Protein AF-A0A965A7M7-F1 (afdb_monomer_lite)

Structure (mmCIF, N/CA/C/O backbone):
data_AF-A0A965A7M7-F1
#
_entry.id   AF-A0A965A7M7-F1
#
loop_
_atom_site.group_PDB
_atom_site.id
_atom_site.type_symbol
_atom_site.label_atom_id
_atom_site.label_alt_id
_atom_site.label_comp_id
_atom_site.label_asym_id
_atom_site.label_entity_id
_atom_site.label_seq_id
_atom_site.pdbx_PDB_ins_code
_atom_site.Cartn_x
_atom_site.Cartn_y
_atom_site.Cartn_z
_atom_site.occupancy
_atom_site.B_iso_or_equiv
_atom_site.auth_seq_id
_atom_site.auth_comp_id
_atom_site.auth_asym_id
_atom_site.auth_atom_id
_atom_site.pdbx_PDB_model_num
ATOM 1 N N . MET A 1 1 ? -12.444 -7.688 14.454 1.00 94.50 1 MET A N 1
ATOM 2 C CA . MET A 1 1 ? -12.669 -6.577 15.402 1.00 94.50 1 MET A CA 1
ATOM 3 C C . MET A 1 1 ? -13.438 -5.497 14.670 1.00 94.50 1 MET A C 1
ATOM 5 O O . MET A 1 1 ? -13.049 -5.168 13.556 1.00 94.50 1 MET A O 1
ATOM 9 N N . THR A 1 2 ? -14.485 -4.946 15.282 1.00 97.31 2 THR A N 1
ATOM 10 C CA . THR A 1 2 ? -15.279 -3.865 14.683 1.00 97.31 2 THR A CA 1
ATOM 11 C C . THR A 1 2 ? -15.224 -2.630 15.573 1.00 97.31 2 THR A C 1
ATOM 13 O O . THR A 1 2 ? -15.642 -2.695 16.726 1.00 97.31 2 THR A O 1
ATOM 16 N N . LEU A 1 3 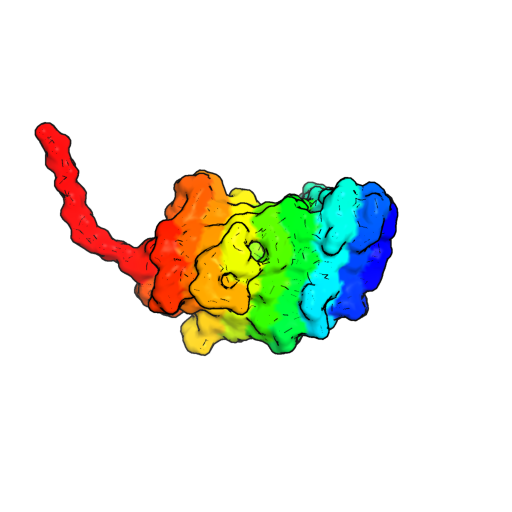? -14.722 -1.513 15.048 1.00 97.81 3 LEU A N 1
ATOM 17 C CA . LEU A 1 3 ? -14.774 -0.209 15.704 1.00 97.81 3 LEU A CA 1
ATOM 18 C C . LEU A 1 3 ? -16.113 0.450 15.362 1.00 97.81 3 LEU A C 1
ATOM 20 O O . LEU A 1 3 ? -16.307 0.966 14.259 1.00 97.81 3 LEU A O 1
ATOM 24 N N . THR A 1 4 ? -17.060 0.376 16.295 1.00 97.69 4 THR A N 1
ATOM 25 C CA . THR A 1 4 ? -18.422 0.880 16.092 1.00 97.69 4 THR A CA 1
ATOM 26 C C . THR A 1 4 ? -18.552 2.359 16.432 1.00 97.69 4 THR A C 1
ATOM 28 O O . THR A 1 4 ? -19.157 3.106 15.667 1.00 97.69 4 THR A O 1
ATOM 31 N N . ASN A 1 5 ? -17.959 2.774 17.553 1.00 97.31 5 ASN A N 1
ATOM 32 C CA . ASN A 1 5 ? -17.913 4.145 18.049 1.00 97.31 5 ASN A CA 1
ATOM 33 C C . ASN A 1 5 ? -16.703 4.324 18.988 1.00 97.31 5 ASN A C 1
ATOM 35 O O . ASN A 1 5 ? -16.236 3.357 19.591 1.00 97.31 5 ASN A O 1
ATOM 39 N N . GLY A 1 6 ? -16.231 5.558 19.150 1.00 98.12 6 GLY A N 1
ATOM 40 C CA . GLY A 1 6 ? -15.140 5.921 20.052 1.00 98.12 6 GLY A CA 1
ATOM 41 C C . GLY A 1 6 ? -13.743 5.748 19.451 1.00 98.12 6 GLY A C 1
ATOM 42 O O . GLY A 1 6 ? -13.564 5.676 18.234 1.00 98.12 6 GLY A O 1
ATOM 43 N N . THR A 1 7 ? -12.738 5.710 20.327 1.00 98.38 7 THR A N 1
ATOM 44 C CA . THR A 1 7 ? -11.323 5.633 19.943 1.00 98.38 7 THR A CA 1
ATOM 45 C C . THR A 1 7 ? -10.733 4.271 20.289 1.00 98.38 7 THR A C 1
ATOM 47 O O . THR A 1 7 ? -10.719 3.887 21.457 1.00 98.38 7 THR A O 1
ATOM 50 N N . LEU A 1 8 ? -10.158 3.583 19.300 1.00 98.44 8 LEU A N 1
ATOM 51 C CA . LEU A 1 8 ? -9.166 2.536 19.541 1.00 98.44 8 LEU A CA 1
ATOM 52 C C . LEU A 1 8 ? -7.789 3.199 19.644 1.00 98.44 8 LEU A C 1
ATOM 54 O O . LEU A 1 8 ? -7.262 3.682 18.645 1.00 98.44 8 LEU A O 1
ATOM 58 N N . ASN A 1 9 ? -7.214 3.242 20.845 1.00 98.38 9 ASN A N 1
ATOM 59 C CA . ASN A 1 9 ? -5.866 3.763 21.073 1.00 98.38 9 ASN A CA 1
ATOM 60 C C . ASN A 1 9 ? -4.882 2.602 21.244 1.00 98.38 9 ASN A C 1
ATOM 62 O O . ASN A 1 9 ? -4.973 1.862 22.221 1.00 98.38 9 ASN A O 1
ATOM 66 N N . LEU A 1 10 ? -3.939 2.459 20.314 1.00 98.69 10 LEU A N 1
ATOM 67 C CA . LEU A 1 10 ? -2.904 1.425 20.378 1.00 98.69 10 LEU A CA 1
ATOM 68 C C . LEU A 1 10 ? -1.842 1.726 21.445 1.00 98.69 10 LEU A C 1
ATOM 70 O O . LEU A 1 10 ? -1.191 0.806 21.936 1.00 98.69 10 LEU A O 1
ATOM 74 N N . ASN A 1 11 ? -1.677 2.997 21.826 1.00 97.94 11 ASN A N 1
ATOM 75 C CA . ASN A 1 11 ? -0.749 3.449 22.866 1.00 97.94 11 ASN A CA 1
ATOM 76 C C . ASN A 1 11 ? 0.680 2.891 22.695 1.00 97.94 11 ASN A C 1
ATOM 78 O O . ASN A 1 11 ? 1.268 2.386 23.649 1.00 97.94 11 ASN A O 1
ATOM 82 N N . GLY A 1 12 ? 1.197 2.882 21.463 1.00 97.50 12 GLY A N 1
ATOM 83 C CA . GLY A 1 12 ? 2.528 2.338 21.166 1.00 97.50 12 GLY A CA 1
ATOM 84 C C . GLY A 1 12 ? 2.607 0.813 21.053 1.00 97.50 12 GLY A C 1
ATOM 85 O O . GLY A 1 12 ? 3.640 0.288 20.654 1.00 97.50 12 GLY A O 1
ATOM 86 N N . ASN A 1 13 ? 1.531 0.082 21.350 1.00 98.62 13 ASN A N 1
ATOM 87 C CA . ASN A 1 13 ? 1.529 -1.380 21.353 1.00 98.62 13 ASN A CA 1
ATOM 88 C C . ASN A 1 13 ? 1.086 -1.978 20.015 1.00 98.62 13 ASN A C 1
ATOM 90 O O . ASN A 1 13 ? 0.529 -1.308 19.141 1.00 98.62 13 ASN A O 1
ATOM 94 N N . THR A 1 14 ? 1.304 -3.287 19.882 1.00 98.69 14 THR A N 1
ATOM 95 C CA . THR A 1 14 ? 0.773 -4.075 18.769 1.00 98.69 14 THR A CA 1
ATOM 96 C C . THR A 1 14 ? -0.617 -4.613 19.106 1.00 98.69 14 THR A C 1
ATOM 98 O O . THR A 1 14 ? -0.803 -5.282 20.119 1.00 98.69 14 THR A O 1
ATOM 101 N N . CYS A 1 15 ? -1.588 -4.366 18.229 1.00 98.56 15 CYS A N 1
ATOM 102 C CA . CYS A 1 15 ? -2.911 -4.977 18.251 1.00 98.56 15 CYS A CA 1
ATOM 103 C C . CYS A 1 15 ? -3.085 -5.836 16.996 1.00 98.56 15 CYS A C 1
ATOM 105 O O . CYS A 1 15 ? -3.151 -5.309 15.886 1.00 98.56 15 CYS A O 1
ATOM 107 N N . THR A 1 16 ? -3.180 -7.154 17.162 1.00 98.50 16 THR A N 1
ATOM 108 C CA . THR A 1 16 ? -3.445 -8.082 16.056 1.00 98.50 16 THR A CA 1
ATOM 109 C C . THR A 1 16 ? -4.929 -8.402 16.000 1.00 98.50 16 THR A C 1
ATOM 111 O O . THR A 1 16 ? -5.486 -8.960 16.947 1.00 98.50 16 THR A O 1
ATOM 114 N N . VAL A 1 17 ? -5.589 -8.062 14.892 1.00 97.69 17 VAL A N 1
ATOM 115 C CA . VAL A 1 17 ? -6.985 -8.459 14.675 1.00 97.69 17 VAL A CA 1
ATOM 116 C C . VAL A 1 17 ? -7.058 -9.900 14.173 1.00 97.69 17 VAL A C 1
ATOM 118 O O . VAL A 1 17 ? -6.119 -10.400 13.567 1.00 97.69 17 VAL A O 1
ATOM 121 N N . GLY A 1 18 ? -8.186 -10.570 14.417 1.00 94.00 18 GLY A N 1
ATOM 122 C CA . GLY A 1 18 ? -8.462 -11.888 13.840 1.00 94.00 18 GLY A CA 1
ATOM 123 C C . GLY A 1 18 ? -8.759 -11.794 12.340 1.00 94.00 18 GLY A C 1
ATOM 124 O O . GLY A 1 18 ? -7.882 -11.535 11.521 1.00 94.00 18 GLY A O 1
ATOM 125 N N . THR A 1 19 ? -10.024 -11.978 11.966 1.00 93.38 19 THR A N 1
ATOM 126 C CA . THR A 1 19 ? -10.451 -12.030 10.556 1.00 93.38 19 THR A CA 1
ATOM 127 C C . THR A 1 19 ? -10.322 -10.701 9.811 1.00 93.38 19 THR A C 1
ATOM 129 O O . THR A 1 19 ? -9.897 -10.680 8.661 1.00 93.38 19 THR A O 1
ATOM 132 N N . ALA A 1 20 ? -10.691 -9.593 10.452 1.00 96.94 20 ALA A N 1
ATOM 133 C CA . ALA A 1 20 ? -10.630 -8.257 9.868 1.00 96.94 20 ALA A CA 1
ATOM 134 C C . ALA A 1 20 ? -10.627 -7.164 10.943 1.00 96.94 20 ALA A C 1
ATOM 136 O O . ALA A 1 20 ? -11.134 -7.368 12.056 1.00 96.94 20 ALA A O 1
ATOM 137 N N . PHE A 1 21 ? -10.118 -5.985 10.588 1.00 98.44 21 PHE A N 1
ATOM 138 C CA . PHE A 1 21 ? -10.474 -4.723 11.235 1.00 98.44 21 PHE A CA 1
ATOM 139 C C . PHE A 1 21 ? -11.608 -4.080 10.434 1.00 98.44 21 PHE A C 1
ATOM 141 O O . PHE A 1 21 ? -11.478 -3.917 9.225 1.00 98.44 21 PHE A O 1
ATOM 148 N N . THR A 1 22 ? -12.725 -3.731 11.066 1.00 98.31 22 THR A N 1
ATOM 149 C CA . THR A 1 22 ? -13.894 -3.168 10.371 1.00 98.31 22 THR A CA 1
ATOM 150 C C . THR A 1 22 ? -14.395 -1.910 11.064 1.00 98.31 22 THR A C 1
ATOM 152 O O . THR A 1 22 ? -14.387 -1.838 12.291 1.00 98.31 22 THR A O 1
ATOM 155 N N . THR A 1 23 ? -14.857 -0.926 10.299 1.00 98.00 23 THR A N 1
ATOM 156 C CA . THR A 1 23 ? -15.494 0.284 10.829 1.00 98.00 23 THR A CA 1
ATOM 157 C C . THR A 1 23 ? -17.012 0.236 10.620 1.00 98.00 23 THR A C 1
ATOM 159 O O . THR A 1 23 ? -17.485 -0.243 9.590 1.00 98.00 23 THR A O 1
ATOM 162 N N . ALA A 1 24 ? -17.791 0.696 11.608 1.00 96.75 24 ALA A N 1
ATOM 163 C CA . ALA A 1 24 ? -19.251 0.846 11.479 1.00 96.75 24 ALA A CA 1
ATOM 164 C C . ALA A 1 24 ? -19.653 2.317 11.246 1.00 96.75 24 ALA A C 1
ATOM 166 O O . ALA A 1 24 ? -18.834 3.133 10.839 1.00 96.75 24 ALA A O 1
ATOM 167 N N . THR A 1 25 ? -20.905 2.695 11.503 1.00 96.56 25 THR A N 1
ATOM 168 C CA . THR A 1 25 ? -21.451 4.024 11.162 1.00 96.56 25 THR A CA 1
ATOM 169 C C . THR A 1 25 ? -21.240 5.121 12.216 1.00 96.56 25 THR A C 1
ATOM 171 O O . THR A 1 25 ? -21.511 6.281 11.921 1.00 96.56 25 THR A O 1
ATOM 174 N N . GLY A 1 26 ? -20.753 4.801 13.423 1.00 96.94 26 GLY A N 1
ATOM 175 C CA . GLY A 1 26 ? -20.561 5.785 14.501 1.00 96.94 26 GLY A CA 1
ATOM 176 C C . GLY A 1 26 ? -19.382 6.742 14.283 1.00 96.94 26 GLY A C 1
ATOM 177 O O . GLY A 1 26 ? -18.749 6.743 13.228 1.00 96.94 26 GLY A O 1
ATOM 178 N N . THR A 1 27 ? -19.040 7.541 15.294 1.00 98.31 27 THR A N 1
ATOM 179 C CA . THR A 1 27 ? -17.832 8.384 15.270 1.00 98.31 27 THR A CA 1
ATOM 180 C C . THR A 1 27 ? -16.655 7.568 15.772 1.00 98.31 27 THR A C 1
ATOM 182 O O . THR A 1 27 ? -16.681 7.070 16.894 1.00 98.31 27 THR A O 1
ATOM 185 N N . LYS A 1 28 ? -15.638 7.381 14.934 1.00 98.25 28 LYS A N 1
ATOM 186 C CA . LYS A 1 28 ? -14.609 6.357 15.121 1.00 98.25 28 LYS A CA 1
ATOM 187 C C . LYS A 1 28 ? -13.237 6.974 14.942 1.00 98.25 28 LYS A C 1
ATOM 189 O O . LYS A 1 28 ? -13.000 7.656 13.951 1.00 98.25 28 LYS A O 1
ATOM 194 N N . ASN A 1 29 ? -12.315 6.652 15.832 1.00 98.62 29 ASN A N 1
ATOM 195 C CA . ASN A 1 29 ? -10.935 7.080 15.697 1.00 98.62 29 ASN A CA 1
ATOM 196 C C . ASN A 1 29 ? -9.964 5.925 15.976 1.00 98.62 29 ASN A C 1
ATOM 198 O O . ASN A 1 29 ? -10.134 5.181 16.941 1.00 98.62 29 ASN A O 1
ATOM 202 N N . LEU A 1 30 ? -8.938 5.779 15.138 1.00 98.62 30 LEU A N 1
ATOM 203 C CA . LEU A 1 30 ? -7.796 4.897 15.390 1.00 98.62 30 LEU A CA 1
ATOM 204 C C . LEU A 1 30 ? -6.576 5.756 15.743 1.00 98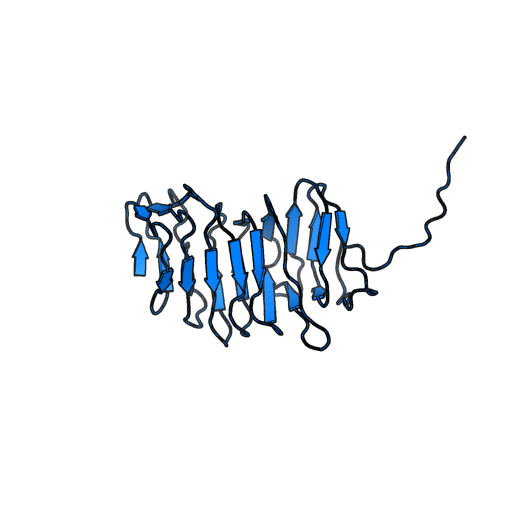.62 30 LEU A C 1
ATOM 206 O O . LEU A 1 30 ? -6.010 6.418 14.873 1.00 98.62 30 LEU A O 1
ATOM 210 N N . THR A 1 31 ? -6.173 5.744 17.012 1.00 98.75 31 THR A N 1
ATOM 211 C CA . THR A 1 31 ? -4.973 6.444 17.487 1.00 98.75 31 THR A CA 1
ATOM 212 C C . THR A 1 31 ? -3.802 5.479 17.590 1.00 98.75 31 THR A C 1
ATOM 214 O O . THR A 1 31 ? -3.908 4.436 18.236 1.00 98.75 31 THR A O 1
ATOM 217 N N . PHE A 1 32 ? -2.668 5.851 17.001 1.00 98.69 32 PHE A N 1
ATOM 218 C CA . PHE A 1 32 ? -1.489 4.998 16.935 1.00 98.69 32 PHE A CA 1
ATOM 219 C C . PHE A 1 32 ? -0.537 5.166 18.127 1.00 98.69 32 PHE A C 1
ATOM 221 O O . PHE A 1 32 ? -0.208 4.177 18.780 1.00 98.69 32 PHE A O 1
ATOM 228 N N . ASN A 1 33 ? -0.080 6.388 18.419 1.00 98.38 33 ASN A N 1
ATOM 229 C CA . ASN A 1 33 ? 0.988 6.672 19.391 1.00 98.38 33 ASN A CA 1
ATOM 230 C C . ASN A 1 33 ? 2.234 5.783 19.178 1.00 98.38 33 ASN A C 1
ATOM 232 O O . ASN A 1 33 ? 2.771 5.226 20.128 1.00 98.38 33 ASN A O 1
ATOM 236 N N . GLY A 1 34 ? 2.636 5.570 17.919 1.00 98.25 34 GLY A N 1
ATOM 237 C CA . GLY A 1 34 ? 3.716 4.648 17.534 1.00 98.25 34 GLY A CA 1
ATOM 238 C C . GLY A 1 34 ? 3.335 3.159 17.487 1.00 98.25 34 GLY A C 1
ATOM 239 O O . GLY A 1 34 ? 4.165 2.324 17.144 1.00 98.25 34 GLY A O 1
ATOM 240 N N . GLY A 1 35 ? 2.090 2.804 17.813 1.00 98.75 35 GLY A N 1
ATOM 241 C CA . GLY A 1 35 ? 1.612 1.422 17.830 1.00 98.75 35 GLY A CA 1
ATOM 242 C C . GLY A 1 35 ? 1.356 0.832 16.443 1.00 98.75 35 GLY A C 1
ATOM 243 O O . GLY A 1 35 ? 1.322 1.537 15.430 1.00 98.75 35 GLY A O 1
ATOM 244 N N . THR A 1 36 ? 1.131 -0.482 16.407 1.00 98.81 36 THR A N 1
ATOM 245 C CA . THR A 1 36 ? 0.897 -1.237 15.167 1.00 98.81 36 THR A CA 1
ATOM 246 C C . THR A 1 36 ? -0.434 -1.978 15.204 1.00 98.81 36 THR A C 1
ATOM 248 O O . THR A 1 36 ? -0.674 -2.792 16.090 1.00 98.81 36 THR A O 1
ATOM 251 N N . LEU A 1 37 ? -1.291 -1.747 14.211 1.00 98.88 37 LEU A N 1
ATOM 252 C CA . LEU A 1 37 ? -2.461 -2.582 13.947 1.00 98.88 37 LEU A CA 1
ATOM 253 C C . LEU A 1 37 ? -2.076 -3.659 12.925 1.00 98.88 37 LEU A C 1
ATOM 255 O O . LEU A 1 37 ? -1.806 -3.342 11.768 1.00 98.88 37 LEU A O 1
ATOM 259 N N . VAL A 1 38 ? -2.060 -4.929 13.324 1.00 98.81 38 VAL A N 1
ATOM 260 C CA . VAL A 1 38 ? -1.747 -6.058 12.435 1.00 98.81 38 VAL A CA 1
ATOM 261 C C . VAL A 1 38 ? -3.039 -6.672 11.906 1.00 98.81 38 VAL A C 1
ATOM 263 O O . VAL A 1 38 ? -3.881 -7.107 12.690 1.00 98.81 38 VAL A O 1
ATOM 266 N N . CYS A 1 39 ? -3.164 -6.748 10.580 1.00 98.62 39 CYS A N 1
ATOM 267 C CA . CYS A 1 39 ? -4.242 -7.419 9.852 1.00 98.62 39 CYS A CA 1
ATOM 268 C C . CYS A 1 39 ? -3.680 -8.684 9.165 1.00 98.62 39 CYS A C 1
ATOM 270 O O . CYS A 1 39 ? -3.160 -8.592 8.047 1.00 98.62 39 CYS A O 1
ATOM 272 N N . PRO A 1 40 ? -3.735 -9.860 9.823 1.00 97.88 40 PRO A N 1
ATOM 273 C CA . PRO A 1 40 ? -3.022 -11.058 9.372 1.00 97.88 40 PRO A CA 1
ATOM 274 C C . PRO A 1 40 ? -3.799 -11.921 8.383 1.00 97.88 40 PRO A C 1
ATOM 276 O O . PRO A 1 40 ? -3.213 -12.745 7.686 1.00 97.88 40 PRO A O 1
ATOM 279 N N . THR A 1 41 ? -5.117 -11.758 8.325 1.00 97.00 41 THR A N 1
ATOM 280 C CA . THR A 1 41 ? -5.980 -12.648 7.552 1.00 97.00 41 THR A CA 1
ATOM 281 C C . THR A 1 41 ? -5.974 -12.282 6.073 1.00 97.00 41 THR A C 1
ATOM 283 O O . THR A 1 41 ? -6.092 -11.115 5.697 1.00 97.00 41 THR A O 1
ATOM 286 N N . ALA A 1 42 ? -5.880 -13.300 5.220 1.00 96.94 42 ALA A N 1
ATOM 287 C CA . ALA A 1 42 ? -6.108 -13.167 3.790 1.00 96.94 42 ALA A CA 1
ATOM 288 C C . ALA A 1 42 ? -7.605 -13.000 3.526 1.00 96.94 42 ALA A C 1
ATOM 290 O O . ALA A 1 42 ? -8.392 -13.925 3.713 1.00 96.94 42 ALA A O 1
ATOM 291 N N . SER A 1 43 ? -8.007 -11.791 3.153 1.00 96.50 43 SER A N 1
ATOM 292 C CA . SER A 1 43 ? -9.405 -11.447 2.924 1.00 96.50 43 SER A CA 1
ATOM 293 C C . SER A 1 43 ? -9.507 -10.230 2.015 1.00 96.50 43 SER A C 1
ATOM 295 O O . SER A 1 43 ? -8.661 -9.333 2.063 1.00 96.50 43 SER A O 1
ATOM 297 N N . THR A 1 44 ? -10.597 -10.156 1.252 1.00 96.38 44 THR A N 1
ATOM 298 C CA . THR A 1 44 ? -10.997 -8.968 0.482 1.00 96.38 44 THR A CA 1
ATOM 299 C C . THR A 1 44 ? -11.400 -7.784 1.371 1.00 96.38 44 THR A C 1
ATOM 301 O O . THR A 1 44 ? -11.660 -6.690 0.874 1.00 96.38 44 THR A O 1
ATOM 304 N N . THR A 1 45 ? -11.431 -7.983 2.689 1.00 97.25 45 THR A N 1
ATOM 305 C CA . THR A 1 45 ? -11.798 -6.988 3.701 1.00 97.25 45 THR A CA 1
ATOM 306 C C . THR A 1 45 ? -10.901 -7.069 4.943 1.00 97.25 45 THR A C 1
ATOM 308 O O . THR A 1 45 ? -11.347 -6.771 6.047 1.00 97.25 45 THR A O 1
ATOM 311 N N . ALA A 1 46 ? -9.631 -7.472 4.796 1.00 98.19 46 ALA A N 1
ATOM 312 C CA . ALA A 1 46 ? -8.699 -7.623 5.925 1.00 98.19 46 ALA A CA 1
ATOM 313 C C . ALA A 1 46 ? -8.579 -6.336 6.771 1.00 98.19 46 ALA A C 1
ATOM 315 O O . ALA A 1 46 ? -8.641 -6.386 8.002 1.00 98.19 46 ALA A O 1
ATOM 316 N N . PHE A 1 47 ? -8.502 -5.182 6.105 1.00 98.75 47 PHE A N 1
ATOM 317 C CA . PHE A 1 47 ? -8.837 -3.885 6.690 1.00 98.75 47 PHE A CA 1
ATOM 318 C C . PHE A 1 47 ? -10.044 -3.327 5.936 1.00 98.75 47 PHE A C 1
ATOM 320 O O . PHE A 1 47 ? -10.008 -3.233 4.710 1.00 98.75 47 PHE A O 1
ATOM 327 N N . ASN A 1 48 ? -11.114 -2.984 6.650 1.00 98.56 48 ASN A N 1
ATOM 328 C CA . ASN A 1 48 ? -12.402 -2.659 6.056 1.00 98.56 48 ASN A CA 1
ATOM 329 C C . ASN A 1 48 ? -13.021 -1.382 6.626 1.00 98.56 48 ASN A C 1
ATO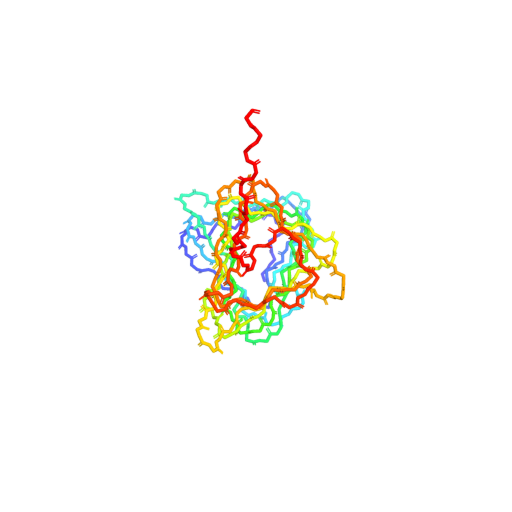M 331 O O . ASN A 1 48 ? -13.818 -1.424 7.564 1.00 98.56 48 ASN A O 1
ATOM 335 N N . ASN A 1 49 ? -12.696 -0.250 6.009 1.00 98.38 49 ASN A N 1
ATOM 336 C CA . ASN A 1 49 ? -13.350 1.027 6.253 1.00 98.38 49 ASN A CA 1
ATOM 337 C C . ASN A 1 49 ? -14.448 1.321 5.212 1.00 98.38 49 ASN A C 1
ATOM 339 O O . ASN A 1 49 ? -14.452 2.367 4.567 1.00 98.38 49 ASN A O 1
ATOM 343 N N . ALA A 1 50 ? -15.386 0.388 5.025 1.00 95.44 50 ALA A N 1
ATOM 344 C CA . ALA A 1 50 ? -16.530 0.577 4.125 1.00 95.44 50 ALA A CA 1
ATOM 345 C C . ALA A 1 50 ? -17.553 1.618 4.629 1.00 95.44 50 ALA A C 1
ATOM 347 O O . ALA A 1 50 ? -18.406 2.052 3.861 1.00 95.44 50 ALA A O 1
ATOM 348 N N . SER A 1 51 ? -17.475 2.035 5.899 1.00 96.88 51 SER A N 1
ATOM 349 C CA . SER A 1 51 ? -18.281 3.118 6.488 1.00 96.88 51 SER A CA 1
ATOM 350 C C . SER A 1 51 ? -17.389 4.303 6.908 1.00 96.88 51 SER A C 1
ATOM 352 O O . SER A 1 51 ? -17.198 4.535 8.108 1.00 96.88 51 SER A O 1
ATOM 354 N N . PRO A 1 52 ? -16.815 5.056 5.946 1.00 97.25 52 PRO A N 1
ATOM 355 C CA . PRO A 1 52 ? -15.781 6.058 6.219 1.00 97.25 52 PRO A CA 1
ATOM 356 C C . PRO A 1 52 ? -16.300 7.324 6.908 1.00 97.25 52 PRO A C 1
ATOM 358 O O . PRO A 1 52 ? -15.508 8.084 7.462 1.00 97.25 52 PRO A O 1
ATOM 361 N N . THR A 1 53 ? -17.612 7.571 6.903 1.00 98.12 53 THR A N 1
ATOM 362 C CA . THR A 1 53 ? -18.205 8.729 7.581 1.00 98.12 53 THR A CA 1
ATOM 363 C C . THR A 1 53 ? -17.785 8.756 9.048 1.00 98.12 53 THR A C 1
ATOM 365 O O . THR A 1 53 ? -17.894 7.749 9.753 1.00 98.12 53 THR A O 1
ATOM 368 N N . ASN A 1 54 ? -17.280 9.907 9.503 1.00 98.00 54 ASN A N 1
ATOM 369 C CA . ASN A 1 54 ? -16.773 10.125 10.861 1.00 98.00 54 ASN A CA 1
ATOM 370 C C . ASN A 1 54 ? -15.668 9.139 11.298 1.00 98.00 54 ASN A C 1
ATOM 372 O O . ASN A 1 54 ? -15.505 8.904 12.496 1.00 98.00 54 ASN A O 1
ATOM 376 N N . PHE A 1 55 ? -14.938 8.531 10.356 1.00 98.62 55 PHE A N 1
ATOM 377 C CA . PHE A 1 55 ? -13.725 7.772 10.649 1.00 98.62 55 PHE A CA 1
ATOM 378 C C . PHE A 1 55 ? -12.497 8.677 10.547 1.00 98.62 55 PHE A C 1
ATOM 380 O O . PHE A 1 55 ? -12.229 9.263 9.499 1.00 98.62 55 PHE A O 1
ATOM 387 N N . THR A 1 56 ? -11.729 8.754 11.627 1.00 98.62 56 THR A N 1
ATOM 388 C CA . THR A 1 56 ? -10.448 9.456 11.670 1.00 98.62 56 THR A CA 1
ATOM 389 C C . THR A 1 56 ? -9.330 8.519 12.099 1.00 98.62 56 THR A C 1
ATOM 391 O O . THR A 1 56 ? -9.541 7.475 12.720 1.00 98.62 56 THR A O 1
ATOM 394 N N . THR A 1 57 ? -8.105 8.921 11.796 1.00 98.75 57 THR A N 1
ATOM 395 C CA . THR A 1 57 ? -6.912 8.307 12.366 1.00 98.75 57 THR A CA 1
ATOM 396 C C . THR A 1 57 ? -6.050 9.387 13.000 1.00 98.75 57 THR A C 1
ATOM 398 O O . THR A 1 57 ? -6.090 10.538 12.572 1.00 98.75 57 THR A O 1
ATOM 401 N N . THR A 1 58 ? -5.273 9.048 14.024 1.00 98.62 58 THR A N 1
ATOM 402 C CA . THR A 1 58 ? -4.419 10.003 14.743 1.00 98.62 58 THR A CA 1
ATOM 403 C C . THR A 1 58 ? -3.043 9.392 14.962 1.00 98.62 58 THR A C 1
ATOM 405 O O . THR A 1 58 ? -2.941 8.354 15.614 1.00 98.62 58 THR A O 1
ATOM 408 N N . ALA A 1 59 ? -1.982 10.037 14.465 1.00 98.12 59 ALA A N 1
ATOM 409 C CA . ALA A 1 59 ? -0.613 9.594 14.738 1.00 98.12 59 ALA A CA 1
ATOM 410 C C . ALA A 1 59 ? -0.321 9.640 16.247 1.00 98.12 59 ALA A C 1
ATOM 412 O O . ALA A 1 59 ? 0.072 8.637 16.830 1.00 98.12 59 ALA A O 1
ATOM 413 N N . GLY A 1 60 ? -0.615 10.765 16.906 1.00 96.69 60 GLY A N 1
ATOM 414 C CA . GLY A 1 60 ? -0.351 10.951 18.333 1.00 96.69 60 GLY A CA 1
ATOM 415 C C . GLY A 1 60 ? 1.125 11.258 18.593 1.00 96.69 60 GLY A C 1
ATOM 416 O O . GLY A 1 60 ? 1.708 12.069 17.881 1.00 96.69 60 GLY A O 1
ATOM 417 N N . THR A 1 61 ? 1.737 10.624 19.595 1.00 95.50 61 THR A N 1
ATOM 418 C CA . THR A 1 61 ? 3.148 10.862 19.976 1.00 95.50 61 THR A CA 1
ATOM 419 C C . THR A 1 61 ? 4.181 10.272 19.008 1.00 95.50 61 THR A C 1
ATOM 421 O O . THR A 1 61 ? 5.367 10.568 19.130 1.00 95.50 61 THR A O 1
ATOM 424 N N . GLY A 1 62 ? 3.757 9.455 18.043 1.00 94.44 62 GLY A N 1
ATOM 425 C CA . GLY A 1 62 ? 4.624 8.885 17.017 1.00 94.44 62 GLY A CA 1
ATOM 426 C C . GLY A 1 62 ? 3.821 8.251 15.887 1.00 94.44 62 GLY A C 1
ATOM 427 O O . GLY A 1 62 ? 2.705 7.771 16.100 1.00 94.44 62 GLY A O 1
ATOM 428 N N . THR A 1 63 ? 4.379 8.235 14.678 1.00 96.31 63 THR A N 1
ATOM 429 C CA . THR A 1 63 ? 3.744 7.589 13.523 1.00 96.31 63 THR A CA 1
ATOM 430 C C . THR A 1 63 ? 3.642 6.086 13.765 1.00 96.31 63 THR A C 1
ATOM 432 O O . THR A 1 63 ? 4.648 5.417 13.983 1.00 96.31 63 THR A O 1
ATOM 435 N N . GLY A 1 64 ? 2.423 5.546 13.749 1.00 98.50 64 GLY A N 1
ATOM 436 C CA . GLY A 1 64 ? 2.212 4.102 13.844 1.00 98.50 64 GLY A CA 1
ATOM 437 C C . GLY A 1 64 ? 2.187 3.402 12.500 1.00 98.50 64 GLY A C 1
ATOM 438 O O . GLY A 1 64 ? 2.483 3.987 11.456 1.00 98.50 64 GLY A O 1
ATOM 439 N N . THR A 1 65 ? 1.764 2.142 12.538 1.00 98.88 65 THR A N 1
ATOM 440 C CA . THR A 1 65 ? 1.689 1.283 11.355 1.00 98.88 65 THR A CA 1
ATOM 441 C C . THR A 1 65 ? 0.360 0.534 11.282 1.00 98.88 65 THR A C 1
ATOM 443 O O . THR A 1 65 ? -0.130 0.013 12.284 1.00 98.88 65 THR A O 1
ATOM 446 N N . ILE A 1 66 ? -0.204 0.416 10.081 1.00 98.88 66 ILE A N 1
ATOM 447 C CA . ILE A 1 66 ? -1.153 -0.653 9.749 1.00 98.88 66 ILE A CA 1
ATOM 448 C C . ILE A 1 66 ? -0.376 -1.699 8.948 1.00 98.88 66 ILE A C 1
ATOM 450 O O . ILE A 1 66 ? 0.078 -1.417 7.842 1.00 98.88 66 ILE A O 1
ATOM 454 N N . SER A 1 67 ? -0.195 -2.895 9.507 1.00 98.81 67 SER A N 1
ATOM 455 C CA . SER A 1 67 ? 0.605 -3.962 8.903 1.00 98.81 67 SER A CA 1
ATOM 456 C C . SER A 1 67 ? -0.287 -5.061 8.341 1.00 98.81 67 SER A C 1
ATOM 458 O O . SER A 1 67 ? -0.976 -5.764 9.079 1.00 98.81 67 SER A O 1
ATOM 460 N N . MET A 1 68 ? -0.272 -5.209 7.019 1.00 98.81 68 MET A N 1
ATOM 461 C CA . MET A 1 68 ? -1.043 -6.215 6.294 1.00 98.81 68 MET A CA 1
ATOM 462 C C . MET A 1 68 ? -0.146 -7.444 6.103 1.00 98.81 68 MET A C 1
ATOM 464 O O . MET A 1 68 ? 0.739 -7.410 5.251 1.00 98.81 68 MET A O 1
ATOM 468 N N . THR A 1 69 ? -0.328 -8.521 6.874 1.00 98.62 69 THR A N 1
ATOM 469 C CA . THR A 1 69 ? 0.691 -9.596 6.978 1.00 98.62 69 THR A CA 1
ATOM 470 C C . THR A 1 69 ? 0.318 -10.925 6.322 1.00 98.62 69 THR A C 1
ATOM 472 O O . THR A 1 69 ? 1.114 -11.860 6.345 1.00 98.62 69 THR A O 1
ATOM 475 N N . ALA A 1 70 ? -0.849 -11.029 5.678 1.00 98.38 70 ALA A N 1
ATOM 476 C CA . ALA A 1 70 ? -1.242 -12.286 5.041 1.00 98.38 70 ALA A CA 1
ATOM 477 C C . ALA A 1 70 ? -0.288 -12.693 3.898 1.00 98.38 70 ALA A C 1
ATOM 479 O O . ALA A 1 70 ? 0.106 -11.863 3.066 1.00 98.38 70 ALA A O 1
ATOM 480 N N . ALA A 1 71 ? 0.045 -13.987 3.853 1.00 97.94 71 ALA A N 1
ATOM 481 C CA . ALA A 1 71 ? 0.893 -14.604 2.829 1.00 97.94 71 ALA A CA 1
ATOM 482 C C . ALA A 1 71 ? 0.175 -14.805 1.483 1.00 97.94 71 ALA A C 1
ATOM 484 O O . ALA A 1 71 ? 0.823 -14.952 0.453 1.00 97.94 71 ALA A O 1
ATOM 485 N N . THR A 1 72 ? -1.156 -14.776 1.479 1.00 98.06 72 THR A N 1
ATOM 486 C CA . THR A 1 72 ? -1.998 -14.806 0.277 1.00 98.06 72 THR A CA 1
ATOM 487 C C . THR A 1 72 ? -2.744 -13.479 0.112 1.00 98.06 72 THR A C 1
ATOM 489 O O . THR A 1 72 ? -2.585 -12.559 0.920 1.00 98.06 72 THR A O 1
ATOM 492 N N . ALA A 1 73 ? -3.473 -13.335 -0.999 1.00 98.31 73 ALA A N 1
ATOM 493 C CA . ALA A 1 73 ? -4.086 -12.072 -1.397 1.00 98.31 73 ALA A CA 1
ATOM 494 C C . ALA A 1 73 ? -4.946 -11.455 -0.280 1.00 98.31 73 ALA A C 1
ATOM 496 O O . ALA A 1 73 ? -5.707 -12.136 0.410 1.00 98.31 73 ALA A O 1
ATOM 497 N N . LYS A 1 74 ? -4.811 -10.141 -0.116 1.00 98.56 74 LYS A N 1
ATOM 498 C CA . LYS A 1 74 ? -5.464 -9.364 0.936 1.00 98.56 74 LYS A CA 1
ATOM 499 C C . LYS A 1 74 ? -5.810 -7.979 0.427 1.00 98.56 74 LYS A C 1
ATOM 501 O O . LYS A 1 74 ? -5.118 -7.431 -0.432 1.00 98.56 74 LYS A O 1
ATOM 506 N N . THR A 1 75 ? -6.841 -7.389 1.006 1.00 98.75 75 THR A N 1
ATOM 507 C CA . THR A 1 75 ? -7.330 -6.087 0.573 1.00 98.75 75 THR A CA 1
ATOM 508 C C . THR A 1 75 ? -7.434 -5.124 1.743 1.00 98.75 75 THR A C 1
ATOM 510 O O . THR A 1 75 ? -7.916 -5.461 2.827 1.00 98.75 75 THR A O 1
ATOM 513 N N . PHE A 1 76 ? -6.978 -3.905 1.489 1.00 98.88 76 PHE A N 1
ATOM 514 C CA . PHE A 1 76 ? -7.194 -2.733 2.313 1.00 98.88 76 PHE A CA 1
ATOM 515 C C . PHE A 1 76 ? -8.310 -1.901 1.675 1.00 98.88 76 PHE A C 1
ATOM 517 O O . PHE A 1 76 ? -8.100 -1.237 0.658 1.00 98.88 76 PHE A O 1
ATOM 524 N N . VAL A 1 77 ? -9.509 -1.957 2.254 1.00 98.75 77 VAL A N 1
ATOM 525 C CA . VAL A 1 77 ? -10.647 -1.127 1.847 1.00 98.75 77 VAL A CA 1
ATOM 526 C C . VAL A 1 77 ? -10.587 0.175 2.630 1.00 98.75 77 VAL A C 1
ATOM 528 O O . VAL A 1 77 ? -11.013 0.233 3.782 1.00 98.75 77 VAL A O 1
ATOM 531 N N . GLY A 1 78 ? -10.000 1.207 2.024 1.00 98.38 78 GLY A N 1
ATOM 532 C CA . GLY A 1 78 ? -9.646 2.429 2.743 1.00 98.38 78 GLY A CA 1
ATOM 533 C C . GLY A 1 78 ? -10.768 3.469 2.853 1.00 98.38 78 GLY A C 1
ATOM 534 O O . GLY A 1 78 ? -10.707 4.350 3.712 1.00 98.38 78 GLY A O 1
ATOM 535 N N . GLY A 1 79 ? -11.804 3.376 2.017 1.00 98.06 79 GLY A N 1
ATOM 536 C CA . GLY A 1 79 ? -12.958 4.283 2.072 1.00 98.06 79 GLY A CA 1
ATOM 537 C C . GLY A 1 79 ? -12.650 5.740 1.700 1.00 98.06 79 GLY A C 1
ATOM 538 O O . GLY A 1 79 ? -13.472 6.613 1.954 1.00 98.06 79 GLY A O 1
ATOM 539 N N . GLY A 1 80 ? -11.477 6.016 1.120 1.00 98.50 80 GLY A N 1
ATOM 540 C CA . GLY A 1 80 ? -11.059 7.364 0.738 1.00 98.50 80 GLY A CA 1
ATOM 541 C C . GLY A 1 80 ? -10.619 8.247 1.910 1.00 98.50 80 GLY A C 1
ATOM 542 O O . GLY A 1 80 ? -10.635 9.469 1.808 1.00 98.50 80 GLY A O 1
ATOM 543 N N . SER A 1 81 ? -10.278 7.641 3.050 1.00 98.69 81 SER A N 1
ATOM 544 C CA . SER A 1 81 ? -9.905 8.362 4.271 1.00 98.69 81 SER A CA 1
ATOM 545 C C . SER A 1 81 ? -8.418 8.737 4.321 1.00 98.69 81 SER A C 1
ATOM 547 O O . SER A 1 81 ? -7.597 8.258 3.532 1.00 98.69 81 SER A O 1
ATOM 549 N N . THR A 1 82 ? -8.074 9.579 5.300 1.00 98.75 82 THR A N 1
ATOM 550 C CA . THR A 1 82 ? -6.689 9.901 5.665 1.00 98.75 82 THR A CA 1
ATOM 551 C C . THR A 1 82 ? -6.195 8.992 6.788 1.00 98.75 82 THR A C 1
ATOM 553 O O . THR A 1 82 ? -6.826 8.865 7.841 1.00 98.75 82 THR A O 1
ATOM 556 N N . TYR A 1 83 ? -5.030 8.395 6.565 1.00 98.81 83 TYR A N 1
ATOM 557 C CA . TYR A 1 83 ? -4.335 7.463 7.438 1.00 98.81 83 TYR A CA 1
ATOM 558 C C . TYR A 1 83 ? -3.022 8.090 7.915 1.00 98.81 83 TYR A C 1
ATOM 560 O O . TYR A 1 83 ? -2.019 8.083 7.203 1.00 98.81 83 TYR A O 1
ATOM 568 N N . ASN A 1 84 ? -3.031 8.617 9.141 1.00 98.56 84 ASN A N 1
ATOM 569 C CA . ASN A 1 84 ? -1.891 9.234 9.826 1.00 98.56 84 ASN A CA 1
ATOM 570 C C . ASN A 1 84 ? -0.912 8.167 10.363 1.00 98.56 84 ASN A C 1
ATOM 572 O O . ASN A 1 84 ? -0.594 8.122 11.553 1.00 98.56 84 ASN A O 1
ATOM 576 N N . CYS A 1 85 ? -0.508 7.247 9.489 1.00 98.75 85 CYS A N 1
ATOM 577 C CA . CYS A 1 85 ? 0.364 6.114 9.773 1.00 98.75 85 CYS A CA 1
ATOM 578 C C . CYS A 1 85 ? 1.079 5.629 8.510 1.00 98.75 85 CYS A C 1
ATOM 580 O O . CYS A 1 85 ? 0.699 5.964 7.385 1.00 98.75 85 CYS A O 1
ATOM 582 N N . THR A 1 86 ? 2.049 4.740 8.705 1.00 98.88 86 THR A N 1
ATOM 583 C CA . THR A 1 86 ? 2.614 3.937 7.620 1.00 98.88 86 THR A CA 1
ATOM 584 C C . THR A 1 86 ? 1.686 2.763 7.295 1.00 98.88 86 THR A C 1
ATOM 586 O O . THR A 1 86 ? 1.302 2.003 8.186 1.00 98.88 86 THR A O 1
ATOM 589 N N . LEU A 1 87 ? 1.331 2.576 6.024 1.00 98.94 87 LEU A N 1
ATOM 590 C CA . LEU A 1 87 ? 0.758 1.317 5.548 1.00 98.94 87 LEU A CA 1
ATOM 591 C C . LEU A 1 87 ? 1.900 0.362 5.184 1.00 98.94 87 LEU A C 1
ATOM 593 O O . LEU A 1 87 ? 2.711 0.674 4.318 1.00 98.94 87 LEU A O 1
ATOM 597 N N . ASN A 1 88 ? 1.958 -0.807 5.815 1.00 98.94 88 ASN A N 1
ATOM 598 C CA . ASN A 1 88 ? 2.998 -1.792 5.547 1.00 98.94 88 ASN A CA 1
ATOM 599 C C . ASN A 1 88 ? 2.457 -3.001 4.772 1.00 98.94 88 ASN A C 1
ATOM 601 O O . ASN A 1 88 ? 1.563 -3.718 5.238 1.00 98.94 88 ASN A O 1
ATOM 605 N N . GLN A 1 89 ? 3.066 -3.267 3.618 1.00 98.75 89 GLN A N 1
ATOM 606 C CA . GLN A 1 89 ? 3.029 -4.564 2.958 1.00 98.75 89 GLN A CA 1
ATOM 607 C C . GLN A 1 89 ? 3.901 -5.535 3.780 1.00 98.75 89 GLN A C 1
ATOM 609 O O . GLN A 1 89 ? 5.116 -5.631 3.605 1.00 98.75 89 GLN A O 1
ATOM 614 N N . GLY A 1 90 ? 3.271 -6.234 4.722 1.00 98.44 90 GLY A N 1
ATOM 615 C CA . GLY A 1 90 ? 3.947 -7.094 5.690 1.00 98.44 90 GLY A CA 1
ATOM 616 C C . GLY A 1 90 ? 3.913 -8.592 5.389 1.00 98.44 90 GLY A C 1
ATOM 617 O O . GLY A 1 90 ? 4.239 -9.375 6.275 1.00 98.44 90 GLY A O 1
ATOM 618 N N . GLY A 1 91 ? 3.481 -9.028 4.204 1.00 98.38 91 GLY A N 1
ATOM 619 C CA . GLY A 1 91 ? 3.361 -10.455 3.876 1.00 98.38 91 GLY A CA 1
ATOM 620 C C . GLY A 1 91 ? 3.277 -10.703 2.374 1.00 98.38 91 GLY A C 1
ATOM 621 O O . GLY A 1 91 ? 2.685 -9.902 1.665 1.00 98.38 91 GLY A O 1
ATOM 622 N N . ALA A 1 92 ? 3.805 -11.823 1.878 1.00 98.19 92 ALA A N 1
ATOM 623 C CA . ALA A 1 92 ? 4.059 -12.046 0.444 1.00 98.19 92 ALA A CA 1
ATOM 624 C C . ALA A 1 92 ? 2.836 -11.905 -0.492 1.00 98.19 92 ALA A C 1
ATOM 626 O O . ALA A 1 92 ? 2.983 -11.594 -1.672 1.00 98.19 92 ALA A O 1
ATOM 627 N N . GLY A 1 93 ? 1.619 -12.106 0.018 1.00 98.31 93 GLY A N 1
ATOM 628 C CA . GLY A 1 93 ? 0.407 -12.065 -0.792 1.00 98.31 93 GLY A CA 1
ATOM 629 C C . GLY A 1 93 ? 0.104 -10.676 -1.342 1.00 98.31 93 GLY A C 1
ATOM 630 O O . GLY A 1 93 ? 0.331 -9.676 -0.661 1.00 98.31 93 GLY A O 1
ATOM 631 N N . ALA A 1 94 ? -0.462 -10.596 -2.546 1.00 98.62 94 ALA A N 1
ATOM 632 C CA . ALA A 1 94 ? -0.814 -9.319 -3.163 1.00 98.62 94 ALA A CA 1
ATOM 633 C C . ALA A 1 94 ? -1.703 -8.468 -2.235 1.00 98.62 94 ALA A C 1
ATOM 635 O O . ALA A 1 94 ? -2.763 -8.914 -1.794 1.00 98.62 94 ALA A O 1
ATOM 636 N N . LEU A 1 95 ? -1.256 -7.248 -1.932 1.00 98.88 95 LEU A N 1
ATOM 637 C CA . LEU A 1 95 ? -2.016 -6.242 -1.201 1.00 98.88 95 LEU A CA 1
ATOM 638 C C . LEU A 1 95 ? -2.779 -5.388 -2.210 1.00 98.88 95 LEU A C 1
ATOM 640 O O . LEU A 1 95 ? -2.168 -4.610 -2.932 1.00 98.88 95 LEU A O 1
ATOM 644 N N . THR A 1 96 ? -4.102 -5.513 -2.248 1.00 98.88 96 THR A N 1
ATOM 645 C CA . THR A 1 96 ? -4.960 -4.631 -3.049 1.00 98.88 96 THR A CA 1
ATOM 646 C C . THR A 1 96 ? -5.459 -3.471 -2.192 1.00 98.88 96 THR A C 1
ATOM 648 O O . THR A 1 96 ? -6.085 -3.693 -1.161 1.00 98.88 96 THR A O 1
ATOM 651 N N . ILE A 1 97 ? -5.210 -2.234 -2.604 1.00 98.94 97 ILE A N 1
ATOM 652 C CA . ILE A 1 97 ? -5.673 -1.015 -1.937 1.00 98.94 97 ILE A CA 1
ATOM 653 C C . ILE A 1 97 ? -6.835 -0.447 -2.750 1.00 98.94 97 ILE A C 1
ATOM 655 O O . ILE A 1 97 ? -6.696 -0.215 -3.953 1.00 98.94 97 ILE A O 1
ATOM 659 N N . THR A 1 98 ? -7.981 -0.233 -2.100 1.00 98.69 98 THR A N 1
ATOM 660 C CA . THR A 1 98 ? -9.180 0.308 -2.754 1.00 98.69 98 THR A CA 1
ATOM 661 C C . THR A 1 98 ? -9.519 1.714 -2.269 1.00 98.69 98 THR A C 1
ATOM 663 O O . THR A 1 98 ? -9.315 2.062 -1.099 1.00 98.69 98 THR A O 1
ATOM 666 N N . GLY A 1 99 ? -10.071 2.516 -3.182 1.00 98.00 99 GLY A N 1
ATOM 667 C CA . GLY A 1 99 ? -10.430 3.913 -2.938 1.00 98.00 99 GLY A CA 1
ATOM 668 C C . GLY A 1 99 ? -9.242 4.877 -3.031 1.00 98.00 99 GLY A C 1
ATOM 669 O O . GLY A 1 99 ? -8.081 4.471 -3.048 1.00 98.00 99 GLY A O 1
ATOM 670 N N . SER A 1 100 ? -9.549 6.172 -3.097 1.00 98.69 100 SER A N 1
ATOM 671 C CA . SER A 1 100 ? -8.550 7.244 -3.164 1.00 98.69 100 SER A CA 1
ATOM 672 C C . SER A 1 100 ? -8.145 7.688 -1.760 1.00 98.69 100 SER A C 1
ATOM 674 O O . SER A 1 100 ? -8.787 8.558 -1.178 1.00 98.69 100 SER A O 1
ATOM 676 N N . ASN A 1 101 ? -7.134 7.043 -1.183 1.00 98.88 101 ASN A N 1
ATOM 677 C CA . ASN A 1 101 ? -6.742 7.243 0.215 1.00 98.88 101 ASN A CA 1
ATOM 678 C C . ASN A 1 101 ? -5.552 8.198 0.345 1.00 98.88 101 ASN A C 1
ATOM 680 O O . ASN A 1 101 ? -4.729 8.310 -0.563 1.00 98.88 101 ASN A O 1
ATOM 684 N N . THR A 1 102 ? -5.415 8.821 1.513 1.00 98.88 102 THR A N 1
ATOM 685 C CA . THR A 1 102 ? -4.195 9.550 1.883 1.00 98.88 102 THR A CA 1
ATOM 686 C C . THR A 1 102 ? -3.461 8.774 2.967 1.00 98.88 102 THR A C 1
ATOM 688 O O . THR A 1 102 ? -4.059 8.467 3.993 1.00 98.88 102 THR A O 1
ATOM 691 N N . PHE A 1 103 ? -2.184 8.467 2.767 1.00 98.88 103 PHE A N 1
ATOM 692 C CA . PHE A 1 103 ? -1.319 7.831 3.761 1.00 98.88 103 PHE A CA 1
ATOM 693 C C . PHE A 1 103 ? -0.182 8.773 4.144 1.00 98.88 103 PHE A C 1
ATOM 695 O O . PHE A 1 103 ? 0.300 9.551 3.317 1.00 98.88 103 PHE A O 1
ATOM 702 N N . ASP A 1 104 ? 0.298 8.673 5.380 1.00 98.62 104 ASP A N 1
ATOM 703 C CA . ASP A 1 104 ? 1.552 9.327 5.746 1.00 98.62 104 ASP A CA 1
ATOM 704 C C . ASP A 1 104 ? 2.728 8.699 4.979 1.00 98.62 104 ASP A C 1
ATOM 706 O O . ASP A 1 104 ? 3.522 9.398 4.347 1.00 98.62 104 ASP A O 1
ATOM 710 N N . ASN A 1 105 ? 2.789 7.365 4.960 1.00 98.75 105 ASN A N 1
ATOM 711 C CA . ASN A 1 105 ? 3.821 6.604 4.261 1.00 98.75 105 ASN A CA 1
ATOM 712 C C . ASN A 1 105 ? 3.310 5.219 3.818 1.00 98.75 105 ASN A C 1
ATOM 714 O O . ASN A 1 105 ? 2.317 4.711 4.342 1.00 98.75 105 ASN A O 1
ATOM 718 N N . ILE A 1 106 ? 4.018 4.581 2.885 1.00 98.88 106 ILE A N 1
ATOM 719 C CA . ILE A 1 106 ? 3.842 3.168 2.529 1.00 98.88 106 ILE A CA 1
ATOM 720 C C . ILE A 1 106 ? 5.197 2.457 2.461 1.00 98.88 106 ILE A C 1
ATOM 722 O O . ILE A 1 106 ? 6.155 2.991 1.903 1.00 98.88 106 ILE A O 1
ATOM 726 N N . THR A 1 107 ? 5.273 1.253 3.024 1.00 98.88 107 THR A N 1
ATOM 727 C CA . THR A 1 107 ? 6.486 0.418 3.089 1.00 98.88 107 THR A CA 1
ATOM 728 C C . THR A 1 107 ? 6.173 -1.036 2.747 1.00 98.88 107 THR A C 1
ATOM 730 O O . THR A 1 107 ? 5.009 -1.441 2.688 1.00 98.88 107 THR A O 1
ATOM 733 N N . ASN A 1 108 ? 7.219 -1.846 2.586 1.00 98.81 108 ASN A N 1
ATOM 734 C CA . ASN A 1 108 ? 7.139 -3.302 2.639 1.00 98.81 108 ASN A CA 1
ATOM 735 C C . ASN A 1 108 ? 8.197 -3.865 3.598 1.00 98.81 108 ASN A C 1
ATOM 737 O O . ASN A 1 108 ? 9.317 -3.365 3.652 1.00 98.81 108 ASN A O 1
ATOM 741 N N . THR A 1 109 ? 7.848 -4.927 4.324 1.00 98.44 109 THR A N 1
ATOM 742 C CA . THR A 1 109 ? 8.787 -5.712 5.153 1.00 98.44 109 THR A CA 1
ATOM 743 C C . THR A 1 109 ? 8.943 -7.150 4.663 1.00 98.44 109 THR A C 1
ATOM 745 O O . THR A 1 109 ? 9.709 -7.915 5.243 1.00 98.44 109 THR A O 1
ATOM 748 N N . VAL A 1 110 ? 8.192 -7.531 3.626 1.00 98.38 110 VAL A N 1
ATOM 749 C CA . VAL A 1 110 ? 8.304 -8.821 2.944 1.00 98.38 110 VAL A CA 1
ATOM 750 C C . VAL A 1 110 ? 8.411 -8.578 1.441 1.00 98.38 110 VAL A C 1
ATOM 752 O O . VAL A 1 110 ? 7.682 -7.759 0.879 1.00 98.38 110 VAL A O 1
ATOM 755 N N . GLN A 1 111 ? 9.321 -9.303 0.798 1.00 97.62 111 GLN A N 1
ATOM 756 C CA . GLN A 1 111 ? 9.561 -9.297 -0.640 1.00 97.62 111 GLN A CA 1
ATOM 757 C C . GLN A 1 111 ? 9.981 -10.712 -1.094 1.00 97.62 111 GLN A C 1
ATOM 759 O O . GLN A 1 111 ? 10.648 -11.405 -0.324 1.00 97.62 111 GLN A O 1
ATOM 764 N N . PRO A 1 112 ? 9.624 -11.155 -2.314 1.00 98.31 112 PRO A N 1
ATOM 765 C CA . PRO A 1 112 ? 8.808 -10.437 -3.288 1.00 98.31 112 PRO A CA 1
ATOM 766 C C . PRO A 1 112 ? 7.351 -10.322 -2.825 1.00 98.31 112 PRO A C 1
ATOM 768 O O . PRO A 1 112 ? 6.850 -11.148 -2.062 1.00 98.31 112 PRO A O 1
ATOM 771 N N . ALA A 1 113 ? 6.680 -9.267 -3.273 1.00 98.56 113 ALA A N 1
ATOM 772 C CA . ALA A 1 113 ? 5.270 -9.026 -2.995 1.00 98.56 113 ALA A CA 1
ATOM 773 C C . ALA A 1 113 ? 4.676 -8.073 -4.039 1.00 98.56 113 ALA A C 1
ATOM 775 O O . ALA A 1 113 ? 5.396 -7.421 -4.798 1.00 98.56 113 ALA A O 1
ATOM 776 N N . SER A 1 114 ? 3.350 -7.958 -4.056 1.00 98.75 114 SER A N 1
ATOM 777 C CA . SER A 1 114 ? 2.642 -7.001 -4.911 1.00 98.75 114 SER A CA 1
ATOM 778 C C . SER A 1 114 ? 1.831 -6.016 -4.078 1.00 98.75 114 SER A C 1
ATOM 780 O O . SER A 1 114 ? 1.170 -6.405 -3.111 1.00 98.75 114 SER A O 1
ATOM 782 N N . VAL A 1 115 ? 1.846 -4.754 -4.494 1.00 98.88 115 VAL A N 1
ATOM 783 C CA . VAL A 1 115 ? 0.943 -3.693 -4.055 1.00 98.88 115 VAL A CA 1
ATOM 784 C C . VAL A 1 115 ? 0.165 -3.232 -5.284 1.00 98.88 115 VAL A C 1
ATOM 786 O O . VAL A 1 115 ? 0.732 -2.700 -6.238 1.00 98.88 115 VAL A O 1
ATOM 789 N N . LEU A 1 116 ? -1.136 -3.499 -5.277 1.00 98.88 116 LEU A N 1
ATOM 790 C CA . LEU A 1 116 ? -2.051 -3.226 -6.377 1.00 98.88 116 LEU A CA 1
ATOM 791 C C . LEU A 1 116 ? -3.039 -2.141 -5.959 1.00 98.88 116 LEU A C 1
ATOM 793 O O . LEU A 1 116 ? -3.652 -2.237 -4.900 1.00 98.88 116 LEU A O 1
ATOM 797 N N . PHE A 1 117 ? -3.242 -1.140 -6.803 1.00 98.88 117 PHE A N 1
ATOM 798 C CA . PHE A 1 117 ? -4.230 -0.085 -6.586 1.00 98.88 117 PHE A CA 1
ATOM 799 C C . PHE A 1 117 ? -5.436 -0.297 -7.500 1.00 98.88 117 PHE A C 1
ATOM 801 O O . PHE A 1 117 ? -5.295 -0.725 -8.646 1.00 98.88 117 PHE A O 1
ATOM 808 N N . THR A 1 118 ? -6.643 0.001 -7.024 1.00 98.50 118 THR A N 1
ATOM 809 C CA . THR A 1 118 ? -7.825 -0.012 -7.896 1.00 98.50 118 THR A CA 1
ATOM 810 C C . THR A 1 118 ? -7.715 1.058 -8.984 1.00 98.50 118 THR A C 1
ATOM 812 O O . THR A 1 118 ? -7.309 2.189 -8.712 1.00 98.50 118 THR A O 1
ATOM 815 N N . ALA A 1 119 ? -8.085 0.720 -10.217 1.00 98.31 119 ALA A N 1
ATOM 816 C CA . ALA A 1 119 ? -8.013 1.660 -11.333 1.00 98.31 119 ALA A CA 1
ATOM 817 C C . ALA A 1 119 ? -8.872 2.914 -11.101 1.00 98.31 119 ALA A C 1
ATOM 819 O O . ALA A 1 119 ? -9.905 2.856 -10.434 1.00 98.31 119 ALA A O 1
ATOM 820 N N . GLY A 1 120 ? -8.436 4.048 -11.655 1.00 98.25 120 GLY A N 1
ATOM 821 C CA . GLY A 1 120 ? -9.132 5.334 -11.526 1.00 98.25 120 GLY A CA 1
ATOM 822 C C . GLY A 1 120 ? -9.062 5.967 -10.131 1.00 98.25 120 GLY A C 1
ATOM 823 O O . GLY A 1 120 ? -9.708 6.984 -9.900 1.00 98.25 120 GLY A O 1
ATOM 824 N N . THR A 1 121 ? -8.290 5.391 -9.202 1.00 98.75 121 THR A N 1
ATOM 825 C CA . THR A 1 121 ? -8.092 5.956 -7.859 1.00 98.75 121 THR A CA 1
ATOM 826 C C . THR A 1 121 ? -6.762 6.689 -7.734 1.00 98.75 121 THR A C 1
ATOM 828 O O . THR A 1 121 ? -5.797 6.377 -8.436 1.00 98.75 121 THR A O 1
ATOM 831 N N . THR A 1 122 ? -6.718 7.650 -6.810 1.00 98.88 122 THR A N 1
ATOM 832 C CA . THR A 1 122 ? -5.513 8.410 -6.463 1.00 98.88 122 THR A CA 1
ATOM 833 C C . THR A 1 122 ? -5.130 8.116 -5.022 1.00 98.88 122 THR A C 1
ATOM 835 O O . THR A 1 122 ? -5.877 8.458 -4.109 1.00 98.88 122 THR A O 1
ATOM 838 N N . SER A 1 123 ? -3.963 7.509 -4.811 1.00 98.88 123 SER A N 1
ATOM 839 C CA . SER A 1 123 ? -3.364 7.405 -3.477 1.00 98.88 123 SER A CA 1
ATOM 840 C C . SER A 1 123 ? -2.366 8.538 -3.260 1.00 98.88 123 SER A C 1
ATOM 842 O O . SER A 1 123 ? -1.451 8.723 -4.063 1.00 98.88 123 SER A O 1
ATOM 844 N N . THR A 1 124 ? -2.548 9.294 -2.179 1.00 98.94 124 THR A N 1
ATOM 845 C CA . THR A 1 124 ? -1.714 10.450 -1.828 1.00 98.94 124 THR A CA 1
ATOM 846 C C . THR A 1 124 ? -0.791 10.106 -0.666 1.00 98.94 124 THR A C 1
ATOM 848 O O . THR A 1 124 ? -1.239 9.531 0.324 1.00 98.94 124 THR A O 1
ATOM 851 N N . PHE A 1 125 ? 0.481 10.485 -0.760 1.00 98.81 125 PHE A N 1
ATOM 852 C CA . PHE A 1 125 ? 1.498 10.224 0.257 1.00 98.81 125 PHE A CA 1
ATOM 853 C C . PHE A 1 125 ? 2.053 11.534 0.811 1.00 98.81 125 PHE A C 1
ATOM 855 O O . PHE A 1 125 ? 2.587 12.354 0.060 1.00 98.81 125 PHE A O 1
ATOM 862 N N . LEU A 1 126 ? 1.937 11.735 2.124 1.00 98.44 126 LEU A N 1
ATOM 863 C CA . LEU A 1 126 ? 2.337 12.988 2.772 1.00 98.44 126 LEU A CA 1
ATOM 864 C C . LEU A 1 126 ? 3.846 13.024 3.025 1.00 98.44 126 LEU A C 1
ATOM 866 O O . LEU A 1 126 ? 4.549 13.890 2.502 1.00 98.44 126 LEU A O 1
ATOM 870 N N . SER A 1 127 ? 4.362 12.024 3.737 1.00 97.25 127 SER A N 1
ATOM 871 C CA . SER A 1 127 ? 5.746 11.982 4.206 1.00 97.25 127 SER A CA 1
ATOM 872 C C . SER A 1 127 ? 6.624 11.101 3.326 1.00 97.25 127 SER A C 1
ATOM 874 O O . SER A 1 127 ? 7.617 11.593 2.787 1.00 97.25 127 SER A O 1
ATOM 876 N N . GLY A 1 128 ? 6.233 9.851 3.067 1.00 95.69 128 GLY A N 1
ATOM 877 C CA . GLY A 1 128 ? 7.096 8.885 2.378 1.00 95.69 128 GLY A CA 1
ATOM 878 C C . GLY A 1 128 ? 6.397 7.981 1.364 1.00 95.69 128 GLY A C 1
ATOM 879 O O . GLY A 1 128 ? 5.185 7.789 1.387 1.00 95.69 128 GLY A O 1
ATOM 880 N N . PHE A 1 129 ? 7.204 7.411 0.473 1.00 98.69 129 PHE A N 1
ATOM 881 C CA . PHE A 1 129 ? 6.847 6.278 -0.373 1.00 98.69 129 PHE A CA 1
ATOM 882 C C . PHE A 1 129 ? 8.090 5.394 -0.471 1.00 98.69 129 PHE A C 1
ATOM 884 O O . PHE A 1 129 ? 9.032 5.725 -1.187 1.00 98.69 129 PHE A O 1
ATOM 891 N N . LEU A 1 130 ? 8.123 4.324 0.319 1.00 98.44 130 LEU A N 1
ATOM 892 C CA . LEU A 1 130 ? 9.322 3.523 0.582 1.00 98.44 130 LEU A CA 1
ATOM 893 C C . LEU A 1 130 ? 9.107 2.049 0.209 1.00 98.44 130 LEU A C 1
ATOM 895 O O . LEU A 1 130 ? 9.589 1.146 0.889 1.00 98.44 130 LEU A O 1
ATOM 899 N N . LEU A 1 131 ? 8.358 1.798 -0.866 1.00 98.81 131 LEU A N 1
ATOM 900 C CA . LEU A 1 131 ? 8.292 0.468 -1.465 1.00 98.81 131 LEU A CA 1
ATOM 901 C C . LEU A 1 131 ? 9.602 0.179 -2.195 1.00 98.81 131 LEU A C 1
ATOM 903 O O . LEU A 1 131 ? 10.006 0.940 -3.075 1.00 98.81 131 LEU A O 1
ATOM 907 N N . SER A 1 132 ? 10.279 -0.905 -1.832 1.00 98.50 132 SER A N 1
ATOM 908 C CA . SER A 1 132 ? 11.502 -1.361 -2.496 1.00 98.50 132 SER A CA 1
ATOM 909 C C . SER A 1 132 ? 11.730 -2.852 -2.274 1.00 98.50 132 SER A C 1
ATOM 911 O O . SER A 1 132 ? 11.521 -3.385 -1.182 1.00 98.50 132 SER A O 1
ATOM 913 N N . GLY A 1 133 ? 12.156 -3.532 -3.332 1.00 98.62 133 GLY A N 1
ATOM 914 C CA . GLY A 1 133 ? 12.544 -4.935 -3.286 1.00 98.62 133 GLY A CA 1
ATOM 915 C C . GLY A 1 133 ? 14.021 -5.127 -2.954 1.00 98.62 133 GLY A C 1
ATOM 916 O O . GLY A 1 133 ? 14.717 -4.228 -2.479 1.00 98.62 133 GLY A O 1
ATOM 917 N N . THR A 1 134 ? 14.512 -6.319 -3.268 1.00 98.56 134 THR A N 1
ATOM 918 C CA . THR A 1 134 ? 15.946 -6.635 -3.324 1.00 98.56 134 THR A CA 1
ATOM 919 C C . THR A 1 134 ? 16.262 -7.347 -4.636 1.00 98.56 134 THR A C 1
ATOM 921 O O . THR A 1 134 ? 15.353 -7.739 -5.371 1.00 98.56 134 THR A O 1
ATOM 924 N N . ALA A 1 135 ? 17.546 -7.522 -4.957 1.00 98.06 135 ALA A N 1
ATOM 925 C CA . ALA A 1 135 ? 17.951 -8.277 -6.140 1.00 98.06 135 ALA A CA 1
ATOM 926 C C . ALA A 1 135 ? 17.290 -9.670 -6.148 1.00 98.06 135 ALA A C 1
ATOM 928 O O . ALA A 1 135 ? 17.373 -10.412 -5.171 1.00 98.06 135 ALA A O 1
ATOM 929 N N . GLY A 1 136 ? 16.586 -9.996 -7.236 1.00 97.56 136 GLY A N 1
ATOM 930 C CA . GLY A 1 136 ? 15.813 -11.237 -7.378 1.00 97.56 136 GLY A CA 1
ATOM 931 C C . GLY A 1 136 ? 14.433 -11.248 -6.701 1.00 97.56 136 GLY A C 1
ATOM 932 O O . GLY A 1 136 ? 13.628 -12.117 -7.014 1.00 97.56 136 GLY A O 1
ATOM 933 N N . ASN A 1 137 ? 14.116 -10.273 -5.842 1.00 98.25 137 ASN A N 1
ATOM 934 C CA . ASN A 1 137 ? 12.864 -10.204 -5.081 1.00 98.25 137 ASN A CA 1
ATOM 935 C C . ASN A 1 137 ? 12.165 -8.860 -5.322 1.00 98.25 137 ASN A C 1
ATOM 937 O O . ASN A 1 137 ? 12.179 -7.971 -4.465 1.00 98.25 137 ASN A O 1
ATOM 941 N N . LEU A 1 138 ? 11.580 -8.702 -6.511 1.00 98.62 138 LEU A N 1
ATOM 942 C CA . LEU A 1 138 ? 10.944 -7.445 -6.900 1.00 98.62 138 LEU A CA 1
ATOM 943 C C . LEU A 1 138 ? 9.676 -7.160 -6.081 1.00 98.62 138 LEU A C 1
ATOM 945 O O . LEU A 1 138 ? 8.888 -8.066 -5.790 1.00 98.62 138 LEU A O 1
ATOM 949 N N . ILE A 1 139 ? 9.432 -5.881 -5.792 1.00 98.88 139 ILE A N 1
ATOM 950 C CA . ILE A 1 139 ? 8.106 -5.400 -5.390 1.00 98.88 139 ILE A CA 1
ATOM 951 C C . ILE A 1 139 ? 7.336 -4.982 -6.639 1.00 98.88 139 ILE A C 1
ATOM 953 O O . ILE A 1 139 ? 7.779 -4.133 -7.409 1.00 98.88 139 ILE A O 1
ATOM 957 N N . THR A 1 140 ? 6.165 -5.572 -6.855 1.00 98.81 140 THR A N 1
ATOM 958 C CA . THR A 1 140 ? 5.278 -5.139 -7.939 1.00 98.81 140 THR A CA 1
ATOM 959 C C . THR A 1 140 ? 4.427 -3.968 -7.468 1.00 98.81 140 THR A C 1
ATOM 961 O O . THR A 1 140 ? 3.694 -4.107 -6.491 1.00 98.81 140 THR A O 1
ATOM 964 N N . ILE A 1 141 ? 4.481 -2.847 -8.184 1.00 98.88 141 ILE A N 1
ATOM 965 C CA . ILE A 1 141 ? 3.599 -1.690 -8.003 1.00 98.88 141 ILE A CA 1
ATOM 966 C C . ILE A 1 141 ? 2.708 -1.625 -9.242 1.00 98.88 141 ILE A C 1
ATOM 968 O O . ILE A 1 141 ? 3.188 -1.383 -10.350 1.00 98.88 141 ILE A O 1
ATOM 972 N N . GLY A 1 142 ? 1.418 -1.900 -9.084 1.00 98.62 142 GLY A N 1
ATOM 973 C CA . GLY A 1 142 ? 0.538 -2.109 -10.231 1.00 98.62 142 GLY A CA 1
ATOM 974 C C . GLY A 1 142 ? -0.895 -1.661 -10.012 1.00 98.62 142 GLY A C 1
ATOM 975 O O . GLY A 1 142 ? -1.286 -1.233 -8.928 1.00 98.62 142 GLY A O 1
ATOM 976 N N . SER A 1 143 ? -1.694 -1.790 -11.064 1.00 98.25 143 SER A N 1
ATOM 977 C CA . SER A 1 143 ? -3.146 -1.678 -10.973 1.00 98.25 143 SER A CA 1
ATOM 978 C C . SER A 1 143 ? -3.780 -3.060 -10.819 1.00 98.25 143 SER A C 1
ATOM 980 O O . SER A 1 143 ? -3.294 -4.040 -11.381 1.00 98.25 143 SER A O 1
ATOM 982 N N . ALA A 1 144 ? -4.889 -3.143 -10.086 1.00 97.12 144 ALA A N 1
ATOM 983 C CA . ALA A 1 144 ? -5.679 -4.367 -9.944 1.00 97.12 144 ALA A CA 1
ATOM 984 C C . ALA A 1 144 ? -6.373 -4.794 -11.255 1.00 97.12 144 ALA A C 1
ATOM 986 O O . ALA A 1 144 ? -6.880 -5.908 -11.355 1.00 97.12 144 ALA A O 1
ATOM 987 N N . THR A 1 145 ? -6.420 -3.909 -12.257 1.00 97.00 145 THR A N 1
ATOM 988 C CA . THR A 1 145 ? -6.985 -4.176 -13.588 1.00 97.00 145 THR A CA 1
ATOM 989 C C . THR A 1 145 ? -6.063 -3.624 -14.681 1.00 97.00 145 THR A C 1
ATOM 991 O O . THR A 1 145 ? -5.005 -3.062 -14.399 1.00 97.00 145 THR A O 1
ATOM 994 N N . ALA A 1 146 ? -6.465 -3.734 -15.950 1.00 95.44 146 ALA A N 1
ATOM 995 C CA . ALA A 1 146 ? -5.705 -3.183 -17.072 1.00 95.44 146 ALA A CA 1
ATOM 996 C C . ALA A 1 146 ? -5.781 -1.642 -17.211 1.00 95.44 146 ALA A C 1
ATOM 998 O O . ALA A 1 146 ? -5.125 -1.084 -18.089 1.00 95.44 146 ALA A O 1
ATOM 999 N N . ALA A 1 147 ? -6.529 -0.933 -16.363 1.00 97.19 147 ALA A N 1
ATOM 1000 C CA . ALA A 1 147 ? -6.589 0.534 -16.360 1.00 97.19 147 ALA A CA 1
ATOM 1001 C C . ALA A 1 147 ? -5.633 1.150 -15.320 1.00 97.19 147 ALA A C 1
ATOM 1003 O O . ALA A 1 147 ? -5.286 0.497 -14.339 1.00 97.19 147 ALA A O 1
ATOM 1004 N N . SER A 1 148 ? -5.196 2.395 -15.523 1.00 98.12 148 SER A N 1
ATOM 1005 C CA . SER A 1 148 ? -4.188 3.038 -14.664 1.00 98.12 148 SER A CA 1
ATOM 1006 C C . SER A 1 148 ? -4.723 3.512 -13.307 1.00 98.12 148 SER A C 1
ATOM 1008 O O . SER A 1 148 ? -5.915 3.785 -13.142 1.00 98.12 148 SER A O 1
ATOM 1010 N N . HIS A 1 149 ? -3.816 3.625 -12.337 1.00 98.75 149 HIS A N 1
ATOM 1011 C CA . HIS A 1 149 ? -4.019 4.281 -11.041 1.00 98.75 149 HIS A CA 1
ATOM 1012 C C . HIS A 1 149 ? -3.068 5.479 -10.904 1.00 98.75 149 HIS A C 1
ATOM 1014 O O . HIS A 1 149 ? -2.088 5.579 -11.647 1.00 98.75 149 HIS A O 1
ATOM 1020 N N . THR A 1 150 ? -3.322 6.355 -9.933 1.00 98.94 150 THR A N 1
ATOM 1021 C CA . THR A 1 150 ? -2.495 7.540 -9.674 1.00 98.94 150 THR A CA 1
ATOM 1022 C C . THR A 1 150 ? -1.834 7.460 -8.301 1.00 98.94 150 THR A C 1
ATOM 1024 O O . THR A 1 150 ? -2.484 7.146 -7.301 1.00 98.94 150 THR A O 1
ATOM 1027 N N . LEU A 1 151 ? -0.546 7.792 -8.244 1.00 98.94 151 LEU A N 1
ATOM 1028 C CA . LEU A 1 151 ? 0.212 8.002 -7.014 1.00 98.94 151 LEU A CA 1
ATOM 1029 C C . LEU A 1 151 ? 0.603 9.480 -6.946 1.00 98.94 151 LEU A C 1
ATOM 1031 O O . LEU A 1 151 ? 1.165 10.017 -7.898 1.00 98.94 151 LEU A O 1
ATOM 1035 N N . SER A 1 152 ? 0.287 10.153 -5.844 1.00 98.88 152 SER A N 1
ATOM 1036 C CA . SER A 1 152 ? 0.513 11.591 -5.693 1.00 98.88 152 SER A CA 1
ATOM 1037 C C . SER A 1 152 ? 1.349 11.895 -4.458 1.00 98.88 152 SER A C 1
ATOM 1039 O O . SER A 1 152 ? 1.085 11.372 -3.376 1.00 98.88 152 SER A O 1
ATOM 1041 N N . LYS A 1 153 ? 2.353 12.760 -4.607 1.00 98.75 153 LYS A N 1
ATOM 1042 C CA . LYS A 1 153 ? 3.142 13.304 -3.499 1.00 98.75 153 LYS A CA 1
ATOM 1043 C C . LYS A 1 153 ? 3.530 14.743 -3.815 1.00 98.75 153 LYS A C 1
ATOM 1045 O O . LYS A 1 153 ? 4.058 15.011 -4.890 1.00 98.75 153 LYS A O 1
ATOM 1050 N N . ALA A 1 154 ? 3.275 15.642 -2.864 1.00 98.50 154 ALA A N 1
ATOM 1051 C CA . ALA A 1 154 ? 3.366 17.091 -3.059 1.00 98.50 154 ALA A CA 1
ATOM 1052 C C . ALA A 1 154 ? 4.779 17.596 -3.418 1.00 98.50 154 ALA A C 1
ATOM 1054 O O . ALA A 1 154 ? 4.946 18.536 -4.189 1.00 98.50 154 ALA A O 1
ATOM 1055 N N . SER A 1 155 ? 5.811 17.007 -2.812 1.00 97.88 155 SER A N 1
ATOM 1056 C CA . SER A 1 155 ? 7.186 17.502 -2.904 1.00 97.88 155 SER A CA 1
ATOM 1057 C C . SER A 1 155 ? 8.214 16.434 -2.519 1.00 97.88 155 SER A C 1
ATOM 1059 O O . SER A 1 155 ? 7.867 15.352 -2.033 1.00 97.88 155 SER A O 1
ATOM 1061 N N . GLY A 1 156 ? 9.494 16.756 -2.723 1.00 97.94 156 GLY A N 1
ATOM 1062 C CA . GLY A 1 156 ? 10.626 15.878 -2.432 1.00 97.94 156 GLY 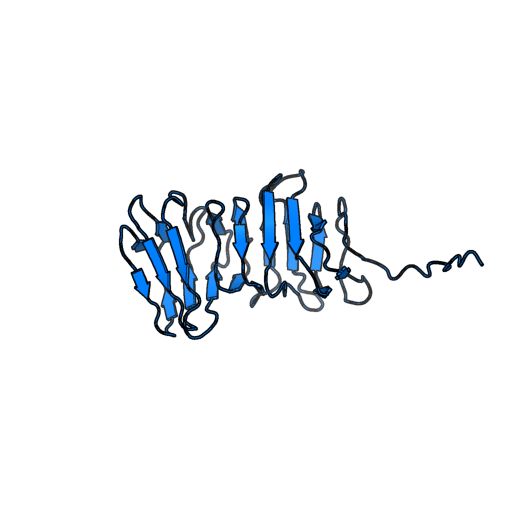A CA 1
ATOM 1063 C C . GLY A 1 156 ? 10.909 14.886 -3.558 1.00 97.94 156 GLY A C 1
ATOM 1064 O O . GLY A 1 156 ? 10.503 15.088 -4.702 1.00 97.94 156 GLY A O 1
ATOM 1065 N N . THR A 1 157 ? 11.605 13.804 -3.221 1.00 97.88 157 THR A N 1
ATOM 1066 C CA . THR A 1 157 ? 11.960 12.742 -4.168 1.00 97.88 157 THR A CA 1
ATOM 1067 C C . THR A 1 157 ? 11.435 11.411 -3.653 1.00 97.88 157 THR A C 1
ATOM 1069 O O . THR A 1 157 ? 11.739 11.011 -2.530 1.00 97.88 157 THR A O 1
ATOM 1072 N N . VAL A 1 158 ? 10.667 10.713 -4.482 1.00 98.50 158 VAL A N 1
ATOM 1073 C CA . VAL A 1 158 ? 10.398 9.284 -4.338 1.00 98.50 158 VAL A CA 1
ATOM 1074 C C . VAL A 1 158 ? 11.473 8.550 -5.120 1.00 98.50 158 VAL A C 1
ATOM 1076 O O . VAL A 1 158 ? 11.643 8.801 -6.309 1.00 98.50 158 VAL A O 1
ATOM 1079 N N . SER A 1 159 ? 12.204 7.657 -4.463 1.00 98.00 159 SER A N 1
ATOM 1080 C CA . SER A 1 159 ? 13.201 6.812 -5.113 1.00 98.00 159 SER A CA 1
ATOM 1081 C C . SER A 1 159 ? 12.988 5.377 -4.669 1.00 98.00 159 SER A C 1
ATOM 1083 O O . SER A 1 159 ? 12.992 5.093 -3.472 1.00 98.00 159 SER A O 1
ATOM 1085 N N . VAL A 1 160 ? 12.753 4.491 -5.633 1.00 98.69 160 VAL A N 1
ATOM 1086 C CA . VAL A 1 160 ? 12.522 3.066 -5.386 1.00 98.69 160 VAL A CA 1
ATOM 1087 C C . VAL A 1 160 ? 13.640 2.226 -5.991 1.00 98.69 160 VAL A C 1
ATOM 1089 O O . VAL A 1 160 ? 14.292 2.629 -6.959 1.00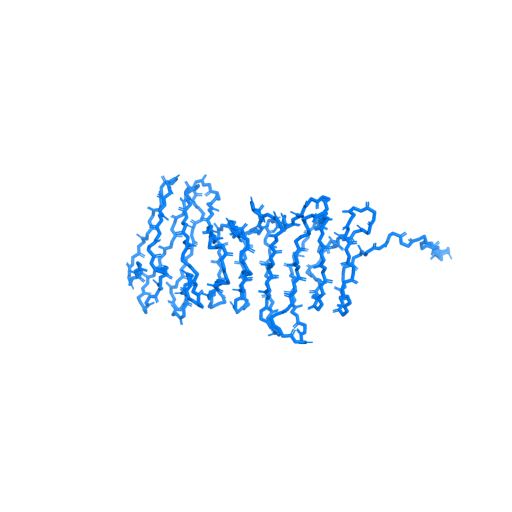 98.69 160 VAL A O 1
ATOM 1092 N N . SER A 1 161 ? 13.858 1.046 -5.421 1.00 98.69 161 SER A N 1
ATOM 1093 C CA . SER A 1 161 ? 14.806 0.054 -5.931 1.00 98.69 161 SER A CA 1
ATOM 1094 C C . SER A 1 161 ? 14.131 -1.303 -6.059 1.00 98.69 161 SER A C 1
ATOM 1096 O O . SER A 1 161 ? 13.304 -1.666 -5.221 1.00 98.69 161 SER A O 1
ATOM 1098 N N . TYR A 1 162 ? 14.520 -2.073 -7.077 1.00 98.81 162 TYR A N 1
ATOM 1099 C CA . TYR A 1 162 ? 14.002 -3.420 -7.319 1.00 98.81 162 TYR A CA 1
ATOM 1100 C C . TYR A 1 162 ? 12.463 -3.481 -7.351 1.00 98.81 162 TYR A C 1
ATOM 1102 O O . TYR A 1 162 ? 11.843 -4.367 -6.761 1.00 98.81 162 TYR A O 1
ATOM 1110 N N . CYS A 1 163 ? 11.834 -2.524 -8.032 1.00 98.81 163 CYS A N 1
ATOM 1111 C CA . CYS A 1 163 ? 10.392 -2.480 -8.249 1.00 98.81 163 CYS A CA 1
ATOM 1112 C C . CYS A 1 163 ? 10.040 -2.779 -9.710 1.00 98.81 163 CYS A C 1
ATOM 1114 O O . CYS A 1 163 ? 10.664 -2.251 -10.627 1.00 98.81 163 CYS A O 1
ATOM 1116 N N . SER A 1 164 ? 8.997 -3.579 -9.929 1.00 98.81 164 SER A N 1
ATOM 1117 C CA . SER A 1 164 ? 8.339 -3.716 -11.232 1.00 98.81 164 SER A CA 1
ATOM 1118 C C . SER A 1 164 ? 7.082 -2.860 -11.229 1.00 98.81 164 SER A C 1
ATOM 1120 O O . SER A 1 164 ? 6.130 -3.161 -10.505 1.00 98.81 164 SER A O 1
ATOM 1122 N N . ILE A 1 165 ? 7.073 -1.788 -12.013 1.00 98.88 165 ILE A N 1
ATOM 1123 C CA . ILE A 1 165 ? 6.016 -0.774 -11.966 1.00 98.88 165 ILE A CA 1
ATOM 1124 C C . ILE A 1 165 ? 5.214 -0.842 -13.260 1.00 98.88 165 ILE A C 1
ATOM 1126 O O . ILE A 1 165 ? 5.794 -0.864 -14.340 1.00 98.88 165 ILE A O 1
ATOM 1130 N N . SER A 1 166 ? 3.887 -0.865 -13.182 1.00 98.75 166 SER A N 1
ATOM 1131 C CA . SER A 1 166 ? 3.031 -0.812 -14.373 1.00 98.75 166 SER A CA 1
ATOM 1132 C C . SER A 1 166 ? 1.735 -0.057 -14.107 1.00 98.75 166 SER A C 1
ATOM 1134 O O . SER A 1 166 ? 1.202 -0.081 -12.993 1.00 98.75 166 SER A O 1
ATOM 1136 N N . ARG A 1 167 ? 1.191 0.577 -15.155 1.00 98.62 167 ARG A N 1
ATOM 1137 C CA . ARG A 1 167 ? -0.115 1.263 -15.115 1.00 98.62 167 ARG A CA 1
ATOM 1138 C C . ARG A 1 167 ? -0.211 2.292 -13.980 1.00 98.62 167 ARG A C 1
ATOM 1140 O O . ARG A 1 167 ? -1.271 2.441 -13.369 1.00 98.62 167 ARG A O 1
ATOM 1147 N N . SER A 1 168 ? 0.903 2.956 -13.669 1.00 98.75 168 SER A N 1
ATOM 1148 C CA . SER A 1 168 ? 1.029 3.905 -12.563 1.00 98.75 168 SER A CA 1
ATOM 1149 C C . SER A 1 168 ? 1.319 5.309 -13.086 1.00 98.75 168 SER A C 1
ATOM 1151 O O . SER A 1 168 ? 2.323 5.535 -13.764 1.00 98.75 168 SER A O 1
ATOM 1153 N N . SER A 1 169 ? 0.442 6.256 -12.758 1.00 98.69 169 SER A N 1
ATOM 1154 C CA . SER A 1 169 ? 0.646 7.679 -13.018 1.00 98.69 169 SER A CA 1
ATOM 1155 C C . SER A 1 169 ? 1.149 8.375 -11.758 1.00 98.69 169 SER A C 1
ATOM 1157 O O . SER A 1 169 ? 0.381 8.629 -10.832 1.00 98.69 169 SER A O 1
ATOM 1159 N N . ALA A 1 170 ? 2.434 8.704 -11.726 1.00 98.56 170 ALA A N 1
ATOM 1160 C CA . ALA A 1 170 ? 3.066 9.459 -10.653 1.00 98.56 170 ALA A CA 1
ATOM 1161 C C . ALA A 1 170 ? 2.885 10.980 -10.841 1.00 98.56 170 ALA A C 1
ATOM 1163 O O . ALA A 1 170 ? 3.098 11.511 -11.932 1.00 98.56 170 ALA A O 1
ATOM 1164 N N . THR A 1 171 ? 2.479 11.698 -9.789 1.00 98.50 171 THR A N 1
ATOM 1165 C CA . THR A 1 171 ? 2.198 13.146 -9.831 1.00 98.50 171 THR A CA 1
ATOM 1166 C C . THR A 1 171 ? 2.398 13.832 -8.465 1.00 98.50 171 THR A C 1
ATOM 1168 O O . THR A 1 171 ? 2.943 13.244 -7.529 1.00 98.50 171 THR A O 1
ATOM 1171 N N . GLY A 1 172 ? 1.965 15.090 -8.345 1.00 95.00 172 GLY A N 1
ATOM 1172 C CA . GLY A 1 172 ? 1.861 15.841 -7.092 1.00 95.00 172 GLY A CA 1
ATOM 1173 C C . GLY A 1 172 ? 2.947 16.894 -6.871 1.00 95.00 172 GLY A C 1
ATOM 1174 O O . GLY A 1 172 ? 2.742 17.768 -6.046 1.00 95.00 172 GLY A O 1
ATOM 1175 N N . GLY A 1 173 ? 4.045 16.875 -7.631 1.00 97.00 173 GLY A N 1
ATOM 1176 C CA . GLY A 1 173 ? 5.152 17.839 -7.516 1.00 97.00 173 GLY A CA 1
ATOM 1177 C C . GLY A 1 173 ? 6.458 17.230 -6.998 1.00 97.00 173 GLY A C 1
ATOM 1178 O O . GLY A 1 173 ? 7.521 17.818 -7.184 1.00 97.00 173 GLY A O 1
ATOM 1179 N N . ALA A 1 174 ? 6.411 16.027 -6.418 1.00 98.31 174 ALA A N 1
ATOM 1180 C CA . ALA A 1 174 ? 7.605 15.231 -6.149 1.00 98.31 174 ALA A CA 1
ATOM 1181 C C . ALA A 1 174 ? 8.255 14.702 -7.441 1.00 98.31 174 ALA A C 1
ATOM 1183 O O . ALA A 1 174 ? 7.582 14.468 -8.448 1.00 98.31 174 ALA A O 1
ATOM 1184 N N . ILE A 1 175 ? 9.562 14.445 -7.385 1.00 98.25 175 ILE A N 1
ATOM 1185 C CA . ILE A 1 175 ? 10.293 13.705 -8.420 1.00 98.25 175 ILE A CA 1
ATOM 1186 C C . ILE A 1 175 ? 10.120 12.208 -8.150 1.00 98.25 175 ILE A C 1
ATOM 1188 O O . ILE A 1 175 ? 10.408 11.755 -7.045 1.00 98.25 175 ILE A O 1
ATOM 1192 N N . TRP A 1 176 ? 9.698 11.432 -9.148 1.00 98.44 176 TRP A N 1
ATOM 1193 C CA . TRP A 1 176 ? 9.455 9.994 -9.005 1.00 98.44 176 TRP A CA 1
ATOM 1194 C C . TRP A 1 176 ? 10.493 9.178 -9.772 1.00 98.44 176 TRP A C 1
ATOM 1196 O O . TRP A 1 176 ? 10.427 9.047 -10.990 1.00 98.44 176 TRP A O 1
ATOM 1206 N N . GLN A 1 177 ? 11.474 8.632 -9.061 1.00 98.19 177 GLN A N 1
ATOM 1207 C CA . GLN A 1 177 ? 12.603 7.895 -9.620 1.00 98.19 177 GLN A CA 1
ATOM 1208 C C . GLN A 1 177 ? 12.414 6.386 -9.453 1.00 98.19 177 GLN A C 1
ATOM 1210 O O . GLN A 1 177 ? 12.292 5.875 -8.340 1.00 98.19 177 GLN A O 1
ATOM 1215 N N . ALA A 1 178 ? 12.466 5.675 -10.574 1.00 98.12 178 ALA A N 1
ATOM 1216 C CA . ALA A 1 178 ? 12.494 4.221 -10.659 1.00 98.12 178 ALA A CA 1
ATOM 1217 C C . ALA A 1 178 ? 13.604 3.788 -11.625 1.00 98.12 178 ALA A C 1
ATOM 1219 O O . ALA A 1 178 ? 13.380 3.016 -12.554 1.00 98.12 178 ALA A O 1
ATOM 1220 N N . LEU A 1 179 ? 14.814 4.324 -11.426 1.00 98.12 179 LEU A N 1
ATOM 1221 C CA . LEU A 1 179 ? 15.942 4.111 -12.333 1.00 98.12 179 LEU A CA 1
ATOM 1222 C C . LEU A 1 179 ? 16.214 2.615 -12.529 1.00 98.12 179 LEU A C 1
ATOM 1224 O O . LEU A 1 179 ? 16.352 1.878 -11.551 1.00 98.12 179 LEU A O 1
ATOM 1228 N N . THR A 1 180 ? 16.342 2.167 -13.777 1.00 97.38 180 THR A N 1
ATOM 1229 C CA . THR A 1 180 ? 16.659 0.766 -14.108 1.00 97.38 180 THR A CA 1
ATOM 1230 C C . THR A 1 180 ? 18.017 0.333 -13.553 1.00 97.38 180 THR A C 1
ATOM 1232 O O . THR A 1 180 ? 18.188 -0.829 -13.195 1.00 97.38 180 THR A O 1
ATOM 1235 N N . ALA A 1 181 ? 18.948 1.277 -13.366 1.00 96.69 181 ALA A N 1
ATOM 1236 C CA . ALA A 1 181 ? 20.223 1.058 -12.677 1.00 96.69 181 ALA A CA 1
ATOM 1237 C C . ALA A 1 181 ? 20.061 0.561 -11.223 1.00 96.69 181 ALA A C 1
ATOM 1239 O O . ALA A 1 181 ? 20.941 -0.126 -10.714 1.00 96.69 181 ALA A O 1
ATOM 1240 N N . ASN A 1 182 ? 18.919 0.837 -10.582 1.00 97.56 182 ASN A N 1
ATOM 1241 C CA . ASN A 1 182 ? 18.579 0.351 -9.240 1.00 97.56 182 ASN A CA 1
ATOM 1242 C C . ASN A 1 182 ? 17.766 -0.963 -9.280 1.00 97.56 182 ASN A C 1
ATOM 1244 O O . ASN A 1 182 ? 17.038 -1.280 -8.339 1.00 97.56 182 ASN A O 1
ATOM 1248 N N . GLY A 1 183 ? 17.828 -1.708 -10.390 1.00 97.81 183 GLY A N 1
ATOM 1249 C CA . GLY A 1 183 ? 17.128 -2.984 -10.566 1.00 97.81 183 GLY A CA 1
ATOM 1250 C C . GLY A 1 183 ? 15.618 -2.859 -10.788 1.00 97.81 183 GLY A C 1
ATOM 1251 O O . GLY A 1 183 ? 14.900 -3.846 -10.639 1.00 97.81 183 GLY A O 1
ATOM 1252 N N . ASN A 1 184 ? 15.126 -1.660 -11.110 1.00 98.69 184 ASN A N 1
ATOM 1253 C CA . ASN A 1 184 ? 13.717 -1.435 -11.424 1.00 98.69 184 ASN A CA 1
ATOM 1254 C C . ASN A 1 184 ? 13.368 -1.892 -12.846 1.00 98.69 184 ASN A C 1
ATOM 1256 O O . ASN A 1 184 ? 14.208 -1.877 -13.747 1.00 98.69 184 ASN A O 1
ATOM 1260 N N . VAL A 1 185 ? 12.099 -2.238 -13.050 1.00 98.44 185 VAL A N 1
ATOM 1261 C CA . VAL A 1 185 ? 11.536 -2.667 -14.332 1.00 98.44 185 VAL A CA 1
ATOM 1262 C C . VAL A 1 185 ? 10.351 -1.774 -14.687 1.00 98.44 185 VAL A C 1
ATOM 1264 O O . VAL A 1 185 ? 9.403 -1.643 -13.905 1.00 98.44 185 VAL A O 1
ATOM 1267 N N . ASP A 1 186 ? 10.392 -1.189 -15.885 1.00 98.06 186 ASP A N 1
ATOM 1268 C CA . ASP A 1 186 ? 9.234 -0.533 -16.493 1.00 98.06 186 ASP A CA 1
ATOM 1269 C C . ASP A 1 186 ? 8.322 -1.601 -17.114 1.00 98.06 186 ASP A C 1
ATOM 1271 O O . ASP A 1 186 ? 8.550 -2.084 -18.222 1.00 98.06 186 ASP A O 1
ATOM 1275 N N . GLY A 1 187 ? 7.290 -2.000 -16.373 1.00 97.44 187 GLY A N 1
ATOM 1276 C CA . GLY A 1 187 ? 6.247 -2.922 -16.829 1.00 97.44 187 GLY A CA 1
ATOM 1277 C C . GLY A 1 187 ? 5.227 -2.285 -17.783 1.00 97.44 187 GLY A C 1
ATOM 1278 O O . GLY A 1 187 ? 4.241 -2.931 -18.144 1.00 97.44 187 GLY A O 1
ATOM 1279 N N . GLY A 1 188 ? 5.436 -1.028 -18.186 1.00 97.62 188 GLY A N 1
ATOM 1280 C CA . GLY A 1 188 ? 4.660 -0.322 -19.196 1.00 97.62 188 GLY A CA 1
ATOM 1281 C C . GLY A 1 188 ? 3.427 0.414 -18.668 1.00 97.62 188 GLY A C 1
ATOM 1282 O O . GLY A 1 188 ? 2.893 0.145 -17.587 1.00 97.62 188 GLY A O 1
ATOM 1283 N N . ASN A 1 189 ? 2.921 1.330 -19.500 1.00 97.94 189 ASN A N 1
ATOM 1284 C CA . ASN A 1 189 ? 1.777 2.207 -19.206 1.00 97.94 189 ASN A CA 1
ATOM 1285 C C . ASN A 1 189 ? 1.993 3.105 -17.972 1.00 97.94 189 ASN A C 1
ATOM 1287 O O . ASN A 1 189 ? 1.048 3.395 -17.239 1.00 97.94 189 ASN A O 1
ATOM 1291 N N . ASN A 1 190 ? 3.237 3.519 -17.734 1.00 98.25 190 ASN A N 1
ATOM 1292 C CA . ASN A 1 190 ? 3.604 4.413 -16.643 1.00 98.25 190 ASN A CA 1
ATOM 1293 C C . ASN A 1 190 ? 3.740 5.856 -17.137 1.00 98.25 190 ASN A C 1
ATOM 1295 O O . ASN A 1 190 ? 4.189 6.099 -18.256 1.00 98.25 190 ASN A O 1
ATOM 1299 N N . THR A 1 191 ? 3.388 6.817 -16.286 1.00 98.19 191 THR A N 1
ATOM 1300 C CA . THR A 1 191 ? 3.594 8.256 -16.519 1.00 98.19 191 THR A CA 1
ATOM 1301 C C . THR A 1 191 ? 4.172 8.903 -15.262 1.00 98.19 191 THR A C 1
ATOM 1303 O O . THR A 1 191 ? 3.917 8.442 -14.151 1.00 98.19 191 THR A O 1
ATOM 1306 N N . GLY A 1 192 ? 4.990 9.948 -15.415 1.00 98.06 192 GLY A N 1
ATOM 1307 C CA . GLY A 1 192 ? 5.613 10.684 -14.299 1.00 98.06 192 GLY A CA 1
ATOM 1308 C C . GLY A 1 192 ? 6.796 9.987 -13.607 1.00 98.06 192 GLY A C 1
ATOM 1309 O O . GLY A 1 192 ? 7.592 10.658 -12.957 1.00 98.06 192 GLY A O 1
ATOM 1310 N N . TRP A 1 193 ? 6.952 8.672 -13.777 1.00 98.31 193 TRP A N 1
ATOM 1311 C CA . TRP A 1 193 ? 8.113 7.908 -13.313 1.00 98.31 193 TRP A CA 1
ATOM 1312 C C . TRP A 1 193 ? 9.329 8.083 -14.234 1.00 98.31 193 TRP A C 1
ATOM 1314 O O . TRP A 1 193 ? 9.213 8.043 -15.458 1.00 98.31 193 TRP A O 1
ATOM 1324 N N . ILE A 1 194 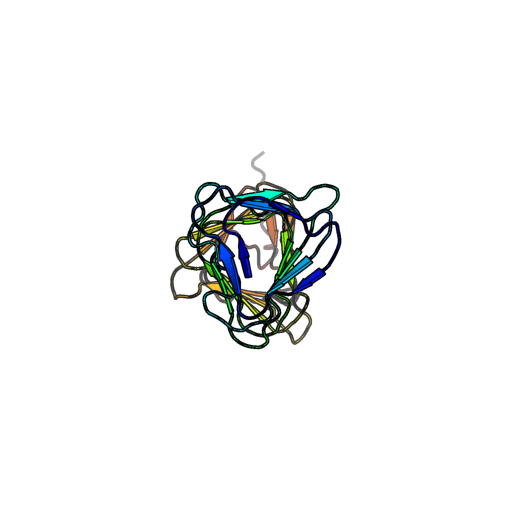? 10.515 8.210 -13.640 1.00 97.94 194 ILE A N 1
ATOM 1325 C CA . ILE A 1 194 ? 11.803 8.329 -14.329 1.00 97.94 194 ILE A CA 1
ATOM 1326 C C . ILE A 1 194 ? 12.527 6.981 -14.243 1.00 97.94 194 ILE A C 1
ATOM 1328 O O . ILE A 1 194 ? 13.065 6.637 -13.189 1.00 97.94 194 ILE A O 1
ATOM 1332 N N . PHE A 1 195 ? 12.553 6.226 -15.346 1.00 96.94 195 PHE A N 1
ATOM 1333 C CA . PHE A 1 195 ? 13.231 4.920 -15.434 1.00 96.94 195 PHE A CA 1
ATOM 1334 C C . PHE A 1 195 ? 14.662 4.996 -15.968 1.00 96.94 195 PHE A C 1
ATOM 1336 O O . PHE A 1 195 ? 15.476 4.115 -15.702 1.00 96.94 195 PHE A O 1
ATOM 1343 N N . SER A 1 196 ? 15.005 6.058 -16.686 1.00 92.00 196 SER A N 1
ATOM 1344 C CA . SER A 1 196 ? 16.363 6.319 -17.143 1.00 92.00 196 SER A CA 1
ATOM 1345 C C . SER A 1 196 ? 16.698 7.786 -16.919 1.00 92.00 196 SER A C 1
ATOM 1347 O O . SER A 1 196 ? 15.869 8.675 -17.121 1.00 92.00 196 SER A O 1
ATOM 1349 N N . THR A 1 197 ? 17.928 8.058 -16.494 1.00 75.50 197 THR A N 1
ATOM 1350 C CA . THR A 1 197 ? 18.484 9.408 -16.569 1.00 75.50 197 THR A CA 1
ATOM 1351 C C . THR A 1 197 ? 18.845 9.648 -18.028 1.00 75.50 197 THR A C 1
ATOM 1353 O O . THR A 1 197 ? 19.957 9.343 -18.456 1.00 75.50 197 THR A O 1
ATOM 1356 N N . GLY A 1 198 ? 17.889 10.101 -18.837 1.00 60.47 198 GLY A N 1
ATOM 1357 C CA . GLY A 1 198 ? 18.214 10.542 -20.188 1.00 60.47 198 GLY A CA 1
ATOM 1358 C C . GLY A 1 198 ? 19.307 11.610 -20.117 1.00 60.47 198 GLY A C 1
ATOM 1359 O O . GLY A 1 198 ? 19.178 12.569 -19.355 1.00 60.47 198 GLY A O 1
ATOM 1360 N N . SER A 1 199 ? 20.379 11.448 -20.896 1.00 53.50 199 SER A N 1
ATOM 1361 C CA . SER A 1 199 ? 21.327 12.518 -21.222 1.00 53.50 199 SER A CA 1
ATOM 1362 C C . SER A 1 199 ? 20.587 13.587 -22.033 1.00 53.50 199 SER A C 1
ATOM 1364 O O . SER A 1 199 ? 20.671 13.639 -23.256 1.00 53.50 199 SER A O 1
ATOM 1366 N N . GLY A 1 200 ? 19.752 14.380 -21.367 1.00 47.50 200 GLY A N 1
ATOM 1367 C CA . GLY A 1 200 ? 18.996 15.450 -21.994 1.00 47.50 200 GLY A CA 1
ATOM 1368 C C . GLY A 1 200 ? 19.913 16.638 -22.225 1.00 47.50 200 GLY A C 1
ATOM 1369 O O . GLY A 1 200 ? 20.295 17.303 -21.266 1.00 47.50 200 GLY A O 1
ATOM 1370 N N . ASN A 1 201 ? 20.253 16.897 -23.490 1.00 50.56 201 ASN A N 1
ATOM 1371 C CA . ASN A 1 201 ? 20.809 18.168 -23.941 1.00 50.56 201 ASN A CA 1
ATOM 1372 C C . ASN A 1 201 ? 19.985 19.316 -23.349 1.00 50.56 201 ASN A C 1
ATOM 1374 O O . ASN A 1 201 ? 18.860 19.582 -23.774 1.00 50.56 201 ASN A O 1
ATOM 1378 N N . PHE A 1 202 ? 20.567 19.983 -22.360 1.00 58.16 202 PHE A N 1
ATOM 1379 C CA . PHE A 1 202 ? 20.088 21.240 -21.823 1.00 58.16 202 PHE A CA 1
ATOM 1380 C C . PHE A 1 202 ? 20.259 22.303 -22.916 1.00 58.16 202 PHE A C 1
ATOM 1382 O O . PHE A 1 202 ? 21.319 22.908 -23.055 1.00 58.16 202 PHE A O 1
ATOM 1389 N N . LEU A 1 203 ? 19.234 22.473 -23.755 1.00 51.88 203 LEU A N 1
ATOM 1390 C CA . LEU A 1 203 ? 19.134 23.607 -24.670 1.00 51.88 203 LEU A CA 1
ATOM 1391 C C . LEU A 1 203 ? 18.823 24.849 -23.836 1.00 51.88 203 LEU A C 1
ATOM 1393 O O . LEU A 1 203 ? 17.671 25.195 -23.583 1.00 51.88 203 LEU A O 1
ATOM 1397 N N . MET A 1 204 ? 19.892 25.479 -23.367 1.00 50.53 204 MET A N 1
ATOM 1398 C CA . MET A 1 204 ? 19.874 26.814 -22.802 1.00 50.53 204 MET A CA 1
ATOM 1399 C C . MET A 1 204 ? 19.705 27.784 -23.977 1.00 50.53 204 MET A C 1
ATOM 1401 O O . MET A 1 204 ? 20.612 27.928 -24.793 1.00 50.53 204 MET A O 1
ATOM 1405 N N . PHE A 1 205 ? 18.530 28.397 -24.116 1.00 61.38 205 PHE A N 1
ATOM 1406 C CA . PHE A 1 205 ? 18.405 29.579 -24.963 1.00 61.38 205 PHE A CA 1
ATOM 1407 C C . PHE A 1 205 ? 19.057 30.740 -24.206 1.00 61.38 205 PHE A C 1
ATOM 1409 O O . PHE A 1 205 ? 18.613 31.078 -23.107 1.00 61.38 205 PHE A O 1
ATOM 1416 N N . PHE A 1 206 ? 20.155 31.256 -24.758 1.00 66.62 206 PHE A N 1
ATOM 1417 C CA . PHE A 1 206 ? 20.769 32.526 -24.361 1.00 66.62 206 PHE A CA 1
ATOM 1418 C C . PHE A 1 206 ? 19.979 33.694 -24.953 1.00 66.62 206 PHE A C 1
ATOM 1420 O O . PHE A 1 206 ? 19.462 33.526 -26.084 1.00 66.62 206 PHE A O 1
#

pLDDT: mean 96.13, std 8.95, range [47.5, 98.94]

Sequence (206 aa):
MTLTNGTLNLNGNTCTVGTAFTTATGTKNLTFNGGTLVCPTASTTAFNNASPTNFTTTAGTGTGTISMTAATAKTFVGGGSTYNCTLNQGGAGALTITGSNTFDNITNTVQPASVLFTAGTTSTFLSGFLLSGTAGNLITIGSATAASHTLSKASGTVSVSYCSISRSSATGGAIWQALTANGNVDGGNNTGWIFSTGSGNFLMFF

Radius of gyration: 17.46 Å; chains: 1; bounding box: 43×47×48 Å

Secondary structure (DSSP, 8-state):
-EE-SEEEE-TTSEEE-SS-EEE-SS-EEEE-TT-EEEE-S-STTSEE-S--TTEEEE-TTS-EEEEE--SS-EEEE-TT-EEEEEEEE-SSS-EEEESS-EEEEEEESSSSEEEEE-TT-EEEESS--B---BTTBPEEEEESSSS-EEEE-SSSEEE-SSEEE-SEEEESSSEEE--GGGT-EE-SS-BSEE-S----------

Foldseek 3Di:
DEFEEDEDACLLEEDEDDAAYEYHQYQYEYEALQYEYEQAHADQPSYYDVNVVNYYYHPPNHAYEYEDAYQAHHEHAPNQEEASHEYEQRYAHEYEYEAAYEYQEYEYPDFPHEYAYEAPHEYEYEHYYYYEADVVTEYEYYHPDPAAYEYEYQEEEHAYARYEYERYEYYRHYQAEQAVVRVYHDPDNYHRYDHHPPPDPPPDDD